Protein AF-B5YLV3-F1 (afdb_monomer_lite)

InterPro domains:
  IPR001279 Metallo-beta-lactamase [PF00753] (29-131)
  IPR011084 DNA repair metallo-beta-lactamase [PF07522] (232-352)
  IPR036866 Ribonuclease Z/Hydroxyacylglutathione hydrolase-like [G3DSA:3.60.15.10] (8-351)
  IPR036866 Ribonuclease Z/Hydroxyacylglutathione hydrolase-like [SSF56281] (29-350)

Structure (mmCIF, N/CA/C/O backbone):
data_AF-B5YLV3-F1
#
_entry.id   AF-B5YLV3-F1
#
loop_
_atom_site.group_PDB
_atom_site.id
_atom_site.type_symbol
_atom_site.label_atom_id
_atom_site.label_alt_id
_atom_site.label_comp_id
_atom_site.label_asym_id
_atom_site.label_entity_id
_atom_site.label_seq_id
_atom_site.pdbx_PDB_ins_code
_atom_site.Cartn_x
_atom_site.Cartn_y
_atom_site.Cartn_z
_atom_site.occupancy
_atom_site.B_iso_or_equiv
_atom_site.auth_seq_id
_atom_site.auth_comp_id
_atom_site.auth_asym_id
_atom_site.auth_atom_id
_atom_site.pdbx_PDB_model_num
ATOM 1 N N . CYS A 1 1 ? -22.175 -7.814 9.312 1.00 92.81 1 CYS A N 1
ATOM 2 C CA . CYS A 1 1 ? -20.763 -7.428 9.502 1.00 92.81 1 CYS A CA 1
ATOM 3 C C . CYS A 1 1 ? -20.096 -8.384 10.494 1.00 92.81 1 CYS A C 1
ATOM 5 O O . CYS A 1 1 ? -20.579 -8.448 11.631 1.00 92.81 1 CYS A O 1
ATOM 7 N N . PRO A 1 2 ? -19.073 -9.148 10.063 1.00 96.06 2 PRO A N 1
ATOM 8 C CA . PRO A 1 2 ? -18.286 -10.050 10.908 1.00 96.06 2 PRO A CA 1
ATOM 9 C C . PRO A 1 2 ? -17.630 -9.344 12.100 1.00 96.06 2 PRO A C 1
ATOM 11 O O . PRO A 1 2 ? -17.391 -8.139 12.055 1.00 96.06 2 PRO A O 1
ATOM 14 N N . SER A 1 3 ? -17.323 -10.090 13.162 1.00 96.06 3 SER A N 1
ATOM 15 C CA . SER A 1 3 ? -16.721 -9.539 14.386 1.00 96.06 3 SER A CA 1
ATOM 16 C C . SER A 1 3 ? -15.335 -8.933 14.153 1.00 96.06 3 SER A C 1
ATOM 18 O O . SER A 1 3 ? -15.047 -7.879 14.703 1.00 96.06 3 SER A O 1
ATOM 20 N N . TYR A 1 4 ? -14.514 -9.530 13.285 1.00 96.62 4 TYR A N 1
ATOM 21 C CA . TYR A 1 4 ? -13.160 -9.050 12.973 1.00 96.62 4 TYR A CA 1
ATOM 22 C C . TYR A 1 4 ? -13.116 -7.740 12.161 1.00 96.62 4 TYR A C 1
ATOM 24 O O . TYR A 1 4 ? -12.035 -7.237 11.890 1.00 96.62 4 TYR A O 1
ATOM 32 N N . LYS A 1 5 ? -14.272 -7.177 11.782 1.00 98.00 5 LYS A N 1
ATOM 33 C CA . LYS A 1 5 ? -14.393 -5.849 11.151 1.00 98.00 5 LYS A CA 1
ATOM 34 C C . LYS A 1 5 ? -15.014 -4.797 12.079 1.00 98.00 5 LYS A C 1
ATOM 36 O O . LYS A 1 5 ? -15.243 -3.666 11.661 1.00 98.00 5 LYS A O 1
ATOM 41 N N . ARG A 1 6 ? -15.341 -5.165 13.322 1.00 98.31 6 ARG A N 1
ATOM 42 C CA . ARG A 1 6 ? -15.963 -4.288 14.324 1.00 98.31 6 ARG A CA 1
ATOM 43 C C . ARG A 1 6 ? -14.949 -3.962 15.406 1.00 98.31 6 ARG A C 1
ATOM 45 O O . ARG A 1 6 ? -14.369 -4.877 15.987 1.00 98.31 6 ARG A O 1
ATOM 52 N N . ILE A 1 7 ? -14.767 -2.682 15.704 1.00 98.56 7 ILE A N 1
ATOM 53 C CA . ILE A 1 7 ? -13.833 -2.263 16.750 1.00 98.56 7 ILE A CA 1
ATOM 54 C C . ILE A 1 7 ? -14.463 -2.524 18.124 1.00 98.56 7 ILE A C 1
ATOM 56 O O . ILE A 1 7 ? -15.604 -2.148 18.395 1.00 98.56 7 ILE A O 1
ATOM 60 N N . THR A 1 8 ? -13.734 -3.223 18.997 1.00 98.00 8 THR A N 1
ATOM 61 C CA . THR A 1 8 ? -14.254 -3.638 20.305 1.00 98.00 8 THR A CA 1
ATOM 62 C C . THR A 1 8 ? -14.633 -2.425 21.158 1.00 98.00 8 THR A C 1
ATOM 64 O O . THR A 1 8 ? -13.803 -1.563 21.430 1.00 98.00 8 THR A O 1
ATOM 67 N N . GLY A 1 9 ? -15.877 -2.398 21.646 1.00 97.25 9 GLY A N 1
ATOM 68 C CA . GLY A 1 9 ? -16.374 -1.340 22.532 1.00 97.25 9 GLY A CA 1
ATOM 69 C C . GLY A 1 9 ? -16.895 -0.090 21.820 1.00 97.25 9 GLY A C 1
ATOM 70 O O . GLY A 1 9 ? -17.244 0.868 22.502 1.00 97.25 9 GLY A O 1
ATOM 71 N N . THR A 1 10 ? -16.984 -0.093 20.487 1.00 98.25 10 THR A N 1
ATOM 72 C CA . THR A 1 10 ? -17.553 1.013 19.704 1.00 98.25 10 THR A CA 1
ATOM 73 C C . THR A 1 10 ? -18.583 0.505 18.690 1.00 98.25 10 THR A C 1
ATOM 75 O O . THR A 1 10 ? -18.808 -0.701 18.549 1.00 98.25 10 THR A O 1
ATOM 78 N N . ASP A 1 11 ? -19.240 1.423 17.983 1.00 97.56 11 ASP A N 1
ATOM 79 C CA . ASP A 1 11 ? -20.024 1.117 16.783 1.00 97.56 11 ASP A CA 1
ATOM 80 C C . ASP A 1 11 ? -19.212 1.233 15.485 1.00 97.56 11 ASP A C 1
ATOM 82 O O . ASP A 1 11 ? -19.774 1.139 14.397 1.00 97.56 11 ASP A O 1
ATOM 86 N N . PHE A 1 12 ? -17.892 1.407 15.569 1.00 98.62 12 PHE A N 1
ATOM 87 C CA . PHE A 1 12 ? -17.036 1.621 14.407 1.00 98.62 12 PHE A CA 1
ATOM 88 C C . PHE A 1 12 ? -16.843 0.341 13.593 1.00 98.62 12 PHE A C 1
ATOM 90 O O . PHE A 1 12 ? -16.640 -0.753 14.135 1.00 98.62 12 PHE A O 1
ATOM 97 N N . ILE A 1 13 ? -16.842 0.498 12.269 1.00 98.62 13 ILE A N 1
ATOM 98 C CA . ILE A 1 13 ? -16.591 -0.585 11.315 1.00 98.62 13 ILE A CA 1
ATOM 99 C C . ILE A 1 13 ? -15.349 -0.262 10.499 1.00 98.62 13 ILE A C 1
ATOM 101 O O . ILE A 1 13 ? -15.297 0.779 9.853 1.00 98.62 13 ILE A O 1
ATOM 105 N N . CYS A 1 14 ? -14.385 -1.178 10.472 1.00 98.62 14 CYS A N 1
ATOM 106 C CA . CYS A 1 14 ? -13.172 -1.060 9.670 1.00 98.62 14 CYS A CA 1
ATOM 107 C C . CYS A 1 14 ? -13.219 -2.029 8.479 1.00 98.62 14 CYS A C 1
ATOM 109 O O . CYS A 1 14 ? -13.493 -3.219 8.651 1.00 98.62 14 CYS A O 1
ATOM 111 N N . ASP A 1 15 ? -13.022 -1.511 7.263 1.00 98.50 15 ASP A N 1
ATOM 112 C CA . ASP A 1 15 ? -13.011 -2.254 5.991 1.00 98.50 15 ASP A CA 1
ATOM 113 C C . ASP A 1 15 ? -14.249 -3.151 5.767 1.00 98.50 15 ASP A C 1
ATOM 115 O O . ASP A 1 15 ? -14.194 -4.192 5.112 1.00 98.50 15 ASP A O 1
ATOM 119 N N . GLY A 1 16 ? -15.392 -2.799 6.365 1.00 97.31 16 GLY A N 1
ATOM 120 C CA . GLY A 1 16 ? -16.625 -3.600 6.377 1.00 97.31 16 GLY A CA 1
ATOM 121 C C . GLY A 1 16 ? -17.746 -3.061 5.504 1.00 97.31 16 GLY A C 1
ATOM 122 O O . GLY A 1 16 ? -18.913 -3.302 5.814 1.00 97.31 16 GLY A O 1
ATOM 123 N N . PHE A 1 17 ? -17.399 -2.351 4.432 1.00 97.94 17 PHE A N 1
ATOM 124 C CA . PHE A 1 17 ? -18.326 -1.591 3.590 1.00 97.94 17 PHE A CA 1
ATOM 125 C C . PHE A 1 17 ? -19.386 -2.454 2.894 1.00 97.94 17 PHE A C 1
ATOM 127 O O . PHE A 1 17 ? -20.528 -2.026 2.768 1.00 97.94 17 PHE A O 1
ATOM 134 N N . PHE A 1 18 ? -19.077 -3.707 2.548 1.00 96.31 18 PHE A N 1
ATOM 135 C CA . PHE A 1 18 ? -20.056 -4.657 1.997 1.00 96.31 18 PHE A CA 1
ATOM 136 C C . PHE A 1 18 ? -21.230 -4.929 2.953 1.00 96.31 18 PHE A C 1
ATOM 138 O O . PHE A 1 18 ? -22.325 -5.295 2.536 1.00 96.31 18 PHE A O 1
ATOM 145 N N . TYR A 1 19 ? -21.005 -4.755 4.256 1.00 96.50 19 TYR A N 1
ATOM 146 C CA . TYR A 1 19 ? -22.005 -4.965 5.297 1.00 96.50 19 TYR A CA 1
ATOM 147 C C . TYR A 1 19 ? -22.594 -3.657 5.833 1.00 96.50 19 TYR A C 1
ATOM 149 O O . TYR A 1 19 ? -23.277 -3.701 6.861 1.00 96.50 19 TYR A O 1
ATOM 157 N N . ALA A 1 20 ? -22.278 -2.524 5.202 1.00 95.88 20 ALA A N 1
ATOM 158 C CA . ALA A 1 20 ? -22.678 -1.208 5.666 1.00 95.88 20 ALA A CA 1
ATOM 159 C C . ALA A 1 20 ? -24.198 -1.073 5.691 1.00 95.88 20 ALA A C 1
ATOM 161 O O . ALA A 1 20 ? -24.890 -1.465 4.752 1.00 95.88 20 ALA A O 1
ATOM 162 N N . LYS A 1 21 ? -24.692 -0.559 6.815 1.00 94.50 21 LYS A N 1
ATOM 163 C CA . LYS A 1 21 ? -26.092 -0.224 7.063 1.00 94.50 21 LYS A CA 1
ATOM 164 C C . LYS A 1 21 ? -26.120 0.869 8.120 1.00 94.50 21 LYS A C 1
ATOM 166 O O . LYS A 1 21 ? -25.465 0.720 9.151 1.00 94.50 21 LYS A O 1
ATOM 171 N N . ARG A 1 22 ? -26.947 1.894 7.947 1.00 89.44 22 ARG A N 1
ATOM 172 C CA . ARG A 1 22 ? -27.096 2.978 8.934 1.00 89.44 22 ARG A CA 1
ATOM 173 C C . ARG A 1 22 ? -27.459 2.506 10.348 1.00 89.44 22 ARG A C 1
ATOM 175 O O . ARG A 1 22 ? -26.988 3.063 11.328 1.00 89.44 22 ARG A O 1
ATOM 182 N N . SER A 1 23 ? -28.247 1.434 10.471 1.00 92.62 23 SER A N 1
ATOM 183 C CA . SER A 1 23 ? -28.589 0.830 11.773 1.00 92.62 23 SER A CA 1
ATOM 184 C C . SER A 1 23 ? -27.414 0.130 12.465 1.00 92.62 23 SER A C 1
ATOM 186 O O . SER A 1 23 ? -27.513 -0.239 13.635 1.00 92.62 23 SER A O 1
ATOM 188 N N . LEU A 1 24 ? -26.317 -0.095 11.741 1.00 94.62 24 LEU A N 1
ATOM 189 C CA . LEU A 1 24 ? -25.131 -0.777 12.230 1.00 94.62 24 LEU A CA 1
ATOM 190 C C . LEU A 1 24 ? -24.058 0.206 12.703 1.00 94.62 24 LEU A C 1
ATOM 192 O O . LEU A 1 24 ? -23.462 -0.022 13.754 1.00 94.62 24 LEU A O 1
ATOM 196 N N . SER A 1 25 ? -23.797 1.242 11.906 1.00 97.25 25 SER A N 1
ATOM 197 C CA . SER A 1 25 ? -22.815 2.286 12.183 1.00 97.25 25 SER A CA 1
ATOM 198 C C . SER A 1 25 ? -23.058 3.497 11.292 1.00 97.25 25 SER A C 1
ATOM 200 O O . SER A 1 25 ? -23.482 3.340 10.145 1.00 97.25 25 SER A O 1
ATOM 202 N N . GLU A 1 26 ? -22.703 4.675 11.798 1.00 96.56 26 GLU A N 1
ATOM 203 C CA . GLU A 1 26 ? -22.550 5.905 11.012 1.00 96.56 26 GLU A CA 1
ATOM 204 C C . GLU A 1 26 ? -21.067 6.256 10.772 1.00 96.56 26 GLU A C 1
ATOM 206 O O . GLU A 1 26 ? -20.768 7.192 10.033 1.00 96.56 26 GLU A O 1
ATOM 211 N N . ASN A 1 27 ? -20.136 5.489 11.357 1.00 98.31 27 ASN A N 1
ATOM 212 C CA . ASN A 1 27 ? -18.694 5.735 11.344 1.00 98.31 27 ASN A CA 1
ATOM 213 C C . ASN A 1 27 ? -17.943 4.536 10.745 1.00 98.31 27 ASN A C 1
ATOM 215 O O . ASN A 1 27 ? -17.749 3.496 11.386 1.00 98.31 27 ASN A O 1
ATOM 219 N N . TYR A 1 28 ? -17.479 4.701 9.511 1.00 98.75 28 TYR A N 1
ATOM 220 C CA . TYR A 1 28 ? -16.755 3.686 8.758 1.00 98.75 28 TYR A CA 1
ATOM 221 C C . TYR A 1 28 ? -15.297 4.094 8.581 1.00 98.75 28 TYR A C 1
ATOM 223 O O . TYR A 1 28 ? -14.992 5.259 8.363 1.00 98.75 28 TYR A O 1
ATOM 231 N N . PHE A 1 29 ? -14.389 3.129 8.650 1.00 98.88 29 PHE A N 1
ATOM 232 C CA . PHE A 1 29 ? -12.949 3.344 8.579 1.00 98.88 29 PHE A CA 1
ATOM 233 C C . PHE A 1 29 ? -12.390 2.537 7.409 1.00 98.88 29 PHE A C 1
ATOM 235 O O . PHE A 1 29 ? -12.607 1.327 7.354 1.00 98.88 29 PHE A O 1
ATOM 242 N N . LEU A 1 30 ? -11.699 3.196 6.476 1.00 98.88 30 LEU A N 1
ATOM 243 C CA . LEU A 1 30 ? -11.038 2.550 5.338 1.00 98.88 30 LEU A CA 1
ATOM 244 C C . LEU A 1 30 ? -9.523 2.631 5.519 1.00 98.88 30 LEU A C 1
ATOM 246 O O . LEU A 1 30 ? -8.965 3.729 5.569 1.00 98.88 30 LEU A O 1
ATOM 250 N N . THR A 1 31 ? -8.865 1.477 5.615 1.00 98.81 31 THR A N 1
ATOM 251 C CA . THR A 1 31 ? -7.414 1.409 5.855 1.00 98.81 31 THR A CA 1
ATOM 252 C C . THR A 1 31 ? -6.604 1.792 4.620 1.00 98.81 31 THR A C 1
ATOM 254 O O . THR A 1 31 ? -5.572 2.451 4.743 1.00 98.81 31 THR A O 1
ATOM 257 N N . HIS A 1 32 ? -7.058 1.401 3.427 1.00 98.38 32 HIS A N 1
ATOM 258 C CA . HIS A 1 32 ? -6.386 1.686 2.160 1.00 98.38 32 HIS A CA 1
ATOM 259 C C . HIS A 1 32 ? -7.296 1.417 0.947 1.00 98.38 32 HIS A C 1
ATOM 261 O O . HIS A 1 32 ? -8.395 0.882 1.071 1.00 98.38 32 HIS A O 1
ATOM 267 N N . PHE A 1 33 ? -6.837 1.785 -0.254 1.00 97.62 33 PHE A N 1
ATOM 268 C CA . PHE A 1 33 ? -7.621 1.703 -1.491 1.00 97.62 33 PHE A CA 1
ATOM 269 C C . PHE A 1 33 ? -7.381 0.407 -2.302 1.00 97.62 33 PHE A C 1
ATOM 271 O O . PHE A 1 33 ? -7.033 0.461 -3.485 1.00 97.62 33 PHE A O 1
ATOM 278 N N . HIS A 1 34 ? -7.600 -0.770 -1.703 1.00 95.62 34 HIS A N 1
ATOM 279 C CA . HIS A 1 34 ? -7.736 -2.047 -2.436 1.00 95.62 34 HIS A CA 1
ATOM 280 C C . HIS A 1 34 ? -9.169 -2.587 -2.384 1.00 95.62 34 HIS A C 1
ATOM 282 O O . HIS A 1 34 ? -9.931 -2.323 -1.454 1.00 95.62 34 HIS A O 1
ATOM 288 N N . SER A 1 35 ? -9.572 -3.289 -3.447 1.00 93.88 35 SER A N 1
ATOM 289 C CA . SER A 1 35 ? -10.983 -3.583 -3.752 1.00 93.88 35 SER A CA 1
ATOM 290 C C . SER A 1 35 ? -11.681 -4.516 -2.777 1.00 93.88 35 SER A C 1
ATOM 292 O O . SER A 1 35 ? -12.890 -4.430 -2.595 1.00 93.88 35 SER A O 1
ATOM 294 N N . ASP A 1 36 ? -10.930 -5.408 -2.159 1.00 93.50 36 ASP A N 1
ATOM 295 C CA . ASP A 1 36 ? -11.369 -6.292 -1.088 1.00 93.50 36 ASP A CA 1
ATOM 296 C C . ASP A 1 36 ? -11.588 -5.560 0.247 1.00 93.50 36 ASP A C 1
ATOM 298 O O . ASP A 1 36 ? -12.370 -6.034 1.074 1.00 93.50 36 ASP A O 1
ATOM 302 N N . HIS A 1 37 ? -11.007 -4.366 0.421 1.00 97.12 37 HIS A N 1
ATOM 303 C CA . HIS A 1 37 ? -11.208 -3.510 1.596 1.00 97.12 37 HIS A CA 1
ATOM 304 C C . HIS A 1 37 ? -12.292 -2.456 1.375 1.00 97.12 37 HIS A C 1
ATOM 306 O O . HIS A 1 37 ? -13.153 -2.285 2.235 1.00 97.12 37 HIS A O 1
ATOM 312 N N . TYR A 1 38 ? -12.313 -1.789 0.215 1.00 97.12 38 TYR A N 1
ATOM 313 C CA . TYR A 1 38 ? -13.364 -0.817 -0.118 1.00 97.12 38 TYR A CA 1
ATOM 314 C C . TYR A 1 38 ? -14.640 -1.454 -0.691 1.00 97.12 38 TYR A C 1
ATOM 316 O O . TYR A 1 38 ? -15.604 -0.745 -0.989 1.00 97.12 38 TYR A O 1
ATOM 324 N N . GLY A 1 39 ? -14.664 -2.775 -0.890 1.00 96.06 39 GLY A N 1
ATOM 325 C CA . GLY A 1 39 ? -15.784 -3.491 -1.499 1.00 96.06 39 GLY A CA 1
ATOM 326 C C . GLY A 1 39 ? -17.114 -3.171 -0.813 1.00 96.06 39 GLY A C 1
ATOM 327 O O . GLY A 1 39 ? -17.267 -3.389 0.385 1.00 96.06 39 GLY A O 1
ATOM 328 N N . GLY A 1 40 ? -18.076 -2.648 -1.579 1.00 96.06 40 GLY A N 1
ATOM 329 C CA . GLY A 1 40 ? -19.365 -2.143 -1.084 1.00 96.06 40 GLY A CA 1
ATOM 330 C C . GLY A 1 40 ? -19.499 -0.617 -1.125 1.00 96.06 40 GLY A C 1
ATOM 331 O O . GLY A 1 40 ? -20.618 -0.112 -1.174 1.00 96.06 40 GLY A O 1
ATOM 332 N N . ILE A 1 41 ? -18.390 0.128 -1.192 1.00 97.75 41 ILE A N 1
ATOM 333 C CA . ILE A 1 41 ? -18.425 1.568 -1.473 1.00 97.75 41 ILE A CA 1
ATOM 334 C C . ILE A 1 41 ? -18.832 1.783 -2.936 1.00 97.75 41 ILE A C 1
ATOM 336 O O . ILE A 1 41 ? -18.252 1.199 -3.852 1.00 97.75 41 ILE A O 1
ATOM 340 N N . THR A 1 42 ? -19.820 2.647 -3.167 1.00 96.88 42 THR A N 1
ATOM 341 C CA . THR A 1 42 ? -20.277 3.037 -4.509 1.00 96.88 42 THR A CA 1
ATOM 342 C C . THR A 1 42 ? -20.455 4.549 -4.587 1.00 96.88 42 THR A C 1
ATOM 344 O O . THR A 1 42 ? -20.549 5.211 -3.556 1.00 96.88 42 THR A O 1
ATOM 347 N N . LYS A 1 43 ? -20.595 5.103 -5.797 1.00 97.81 43 LYS A N 1
ATOM 348 C CA . LYS A 1 43 ? -20.890 6.534 -6.003 1.00 97.81 43 LYS A CA 1
ATOM 349 C C . LYS A 1 43 ? -22.125 7.048 -5.242 1.00 97.81 43 LYS A C 1
ATOM 351 O O . LYS A 1 43 ? -22.216 8.232 -4.956 1.00 97.81 43 LYS A O 1
ATOM 356 N N . ASN A 1 44 ? -23.065 6.159 -4.910 1.00 97.12 44 ASN A N 1
ATOM 357 C CA . ASN A 1 44 ? -24.301 6.486 -4.195 1.00 97.12 44 ASN A CA 1
ATOM 358 C C . ASN A 1 44 ? -24.174 6.270 -2.676 1.00 97.12 44 ASN A C 1
ATOM 360 O O . ASN A 1 44 ? -25.188 6.137 -1.998 1.00 97.12 44 ASN A O 1
ATOM 364 N N . TRP A 1 45 ? -22.952 6.154 -2.147 1.00 97.88 45 TRP A N 1
ATOM 365 C CA . TRP A 1 45 ? -22.715 5.921 -0.726 1.00 97.88 45 TRP A CA 1
ATOM 366 C C . TRP A 1 45 ? -23.461 6.938 0.145 1.00 97.88 45 TRP A C 1
ATOM 368 O O . TRP A 1 45 ? -23.320 8.145 -0.041 1.00 97.88 45 TRP A O 1
ATOM 378 N N . SER A 1 46 ? -24.236 6.438 1.108 1.00 96.88 46 SER A N 1
ATOM 379 C CA . SER A 1 46 ? -25.012 7.265 2.037 1.00 96.88 46 SER A CA 1
ATOM 380 C C . SER A 1 46 ? -25.120 6.684 3.449 1.00 96.88 46 SER A C 1
ATOM 382 O O . SER A 1 46 ? -25.924 7.165 4.244 1.00 96.88 46 SER A O 1
ATOM 384 N N . GLU A 1 47 ? -24.339 5.648 3.763 1.00 96.94 47 GLU A N 1
ATOM 385 C CA . GLU A 1 47 ? -24.475 4.889 5.016 1.00 96.94 47 GLU A CA 1
ATOM 386 C C . GLU A 1 47 ? -23.808 5.566 6.221 1.00 96.94 47 GLU A C 1
ATOM 388 O O . GLU A 1 47 ? -24.144 5.250 7.358 1.00 96.94 47 GLU A O 1
ATOM 393 N N . GLY A 1 48 ? -22.880 6.499 5.996 1.00 96.81 48 GLY A N 1
ATOM 394 C CA . GLY A 1 48 ? -22.172 7.197 7.068 1.00 96.81 48 GLY A CA 1
ATOM 395 C C . GLY A 1 48 ? -20.895 7.887 6.599 1.00 96.81 48 GLY A C 1
ATOM 396 O O . GLY A 1 48 ? -20.602 7.935 5.402 1.00 96.81 48 GLY A O 1
ATOM 397 N N . THR A 1 49 ? -20.128 8.410 7.547 1.00 98.50 49 THR A N 1
ATOM 398 C CA . THR A 1 49 ? -18.824 9.034 7.297 1.00 98.50 49 THR A CA 1
ATOM 399 C C . THR A 1 49 ? -17.751 7.966 7.107 1.00 98.50 49 THR A C 1
ATOM 401 O O . THR A 1 49 ? -17.723 6.971 7.829 1.00 98.50 49 THR A O 1
ATOM 404 N N . ILE A 1 50 ? -16.854 8.181 6.147 1.00 98.81 50 ILE A N 1
ATOM 405 C CA . ILE A 1 50 ? -15.689 7.345 5.865 1.00 98.81 50 ILE A CA 1
ATOM 406 C C . ILE A 1 50 ? -14.431 8.080 6.331 1.00 98.81 50 ILE A C 1
ATOM 408 O O . ILE A 1 50 ? -14.001 9.062 5.721 1.00 98.81 50 ILE A O 1
ATOM 412 N N . TYR A 1 51 ? -13.822 7.570 7.393 1.00 98.94 51 TYR A N 1
ATOM 413 C CA . TYR A 1 51 ? -12.548 8.018 7.937 1.00 98.94 51 TYR A CA 1
ATOM 414 C C . TYR A 1 51 ? -11.399 7.226 7.316 1.00 98.94 51 TYR A C 1
ATOM 416 O O . TYR A 1 51 ? -11.413 5.994 7.292 1.00 98.94 51 TYR A O 1
ATOM 424 N N . CYS A 1 52 ? -10.397 7.925 6.793 1.00 98.88 52 CYS A N 1
ATOM 425 C CA . CYS A 1 52 ? -9.236 7.317 6.139 1.00 98.88 52 CYS A CA 1
ATOM 426 C C . CYS A 1 52 ? -8.074 8.316 6.053 1.00 98.88 52 CYS A C 1
ATOM 428 O O . CYS A 1 52 ? -8.139 9.402 6.625 1.00 98.88 52 CYS A O 1
ATOM 430 N N . SER A 1 53 ? -6.996 7.964 5.356 1.00 98.75 53 SER A N 1
ATOM 431 C CA . SER A 1 53 ? -5.943 8.918 4.996 1.00 98.75 53 SER A CA 1
ATOM 432 C C . SER A 1 53 ? -6.378 9.826 3.836 1.00 98.75 53 SER A C 1
ATOM 434 O O . SER A 1 53 ? -7.233 9.453 3.032 1.00 98.75 53 SER A O 1
ATOM 436 N N . LEU A 1 54 ? -5.758 11.005 3.701 1.00 98.50 54 LEU A N 1
ATOM 437 C CA . LEU A 1 54 ? -6.034 11.928 2.589 1.00 98.50 54 LEU A CA 1
ATOM 438 C C . LEU A 1 54 ? -5.842 11.289 1.195 1.00 98.50 54 LEU A C 1
ATOM 440 O O . LEU A 1 54 ? -6.770 11.388 0.390 1.00 98.50 54 LEU A O 1
ATOM 444 N N . PRO A 1 55 ? -4.743 10.554 0.914 1.00 98.19 55 PRO A N 1
ATOM 445 C CA . PRO A 1 55 ? -4.604 9.818 -0.344 1.00 98.19 55 PRO A CA 1
ATOM 446 C C . PRO A 1 55 ? -5.761 8.851 -0.611 1.00 98.19 55 PRO A C 1
ATOM 448 O O . PRO A 1 55 ? -6.278 8.778 -1.723 1.00 98.19 55 PRO A O 1
ATOM 451 N N . THR A 1 56 ? -6.207 8.127 0.419 1.00 98.50 56 THR A N 1
ATOM 452 C CA . THR A 1 56 ? -7.316 7.175 0.291 1.00 98.50 56 THR A CA 1
ATOM 453 C C . THR A 1 56 ? -8.631 7.897 0.002 1.00 98.50 56 THR A C 1
ATOM 455 O O . THR A 1 56 ? -9.359 7.479 -0.895 1.00 98.50 56 THR A O 1
ATOM 458 N N . ALA A 1 57 ? -8.918 9.010 0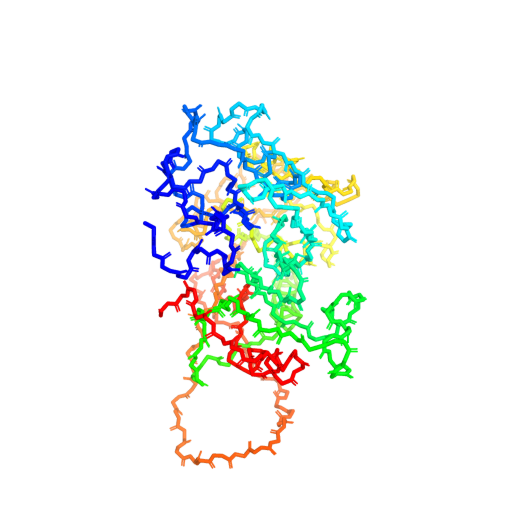.685 1.00 98.69 57 ALA A N 1
ATOM 459 C CA . ALA A 1 57 ? -10.106 9.824 0.424 1.00 98.69 57 ALA A CA 1
ATOM 460 C C . ALA A 1 57 ? -10.131 10.351 -1.020 1.00 98.69 57 ALA A C 1
ATOM 462 O O . ALA A 1 57 ? -11.154 10.238 -1.697 1.00 98.69 57 ALA A O 1
ATOM 463 N N . ASN A 1 58 ? -9.002 10.867 -1.516 1.00 98.44 58 ASN A N 1
ATOM 464 C CA . ASN A 1 58 ? -8.889 11.329 -2.899 1.00 98.44 58 ASN A CA 1
ATOM 465 C C . ASN A 1 58 ? -9.172 10.195 -3.892 1.00 98.44 58 ASN A C 1
ATOM 467 O O . ASN A 1 58 ? -9.989 10.358 -4.793 1.00 98.44 58 ASN A O 1
ATOM 471 N N . LEU A 1 59 ? -8.571 9.017 -3.692 1.00 98.00 59 LEU A N 1
ATOM 472 C CA . LEU A 1 59 ? -8.807 7.859 -4.557 1.00 98.00 59 LEU A CA 1
ATOM 473 C C . LEU A 1 59 ? -10.266 7.389 -4.527 1.00 98.00 59 LEU A C 1
ATOM 475 O O . LEU A 1 59 ? -10.825 7.077 -5.577 1.00 98.00 59 LEU A O 1
ATOM 479 N N . VAL A 1 60 ? -10.907 7.368 -3.356 1.00 98.25 60 VAL A N 1
ATOM 480 C CA . VAL A 1 60 ? -12.328 7.009 -3.228 1.00 98.25 60 VAL A CA 1
ATOM 481 C C . VAL A 1 60 ? -13.219 8.007 -3.978 1.00 98.25 60 VAL A C 1
ATOM 483 O O . VAL A 1 60 ? -14.123 7.588 -4.703 1.00 98.25 60 VAL A O 1
ATOM 486 N N . ASN A 1 61 ? -12.950 9.310 -3.872 1.00 98.38 61 ASN A N 1
ATOM 487 C CA . ASN A 1 61 ? -13.678 10.330 -4.629 1.00 98.38 61 ASN A CA 1
ATOM 488 C C . ASN A 1 61 ? -13.453 10.173 -6.142 1.00 98.38 61 ASN A C 1
ATOM 490 O O . ASN A 1 61 ? -14.412 10.016 -6.895 1.00 98.38 61 ASN A O 1
ATOM 494 N N . ASP A 1 62 ? -12.194 10.142 -6.575 1.00 96.81 62 ASP A N 1
ATOM 495 C CA . ASP A 1 62 ? -11.819 10.201 -7.989 1.00 96.81 62 ASP A CA 1
ATOM 496 C C . ASP A 1 62 ? -12.136 8.909 -8.751 1.00 96.81 62 ASP A C 1
ATOM 498 O O . ASP A 1 62 ? -12.465 8.950 -9.937 1.00 96.81 62 ASP A O 1
ATOM 502 N N . GLN A 1 63 ? -11.995 7.746 -8.103 1.00 96.12 63 GLN A N 1
ATOM 503 C CA . GLN A 1 63 ? -12.149 6.442 -8.758 1.00 96.12 63 GLN A CA 1
ATOM 504 C C . GLN A 1 63 ? -13.519 5.802 -8.519 1.00 96.12 63 GLN A C 1
ATOM 506 O O . GLN A 1 63 ? -13.983 5.065 -9.390 1.00 96.12 63 GLN A O 1
ATOM 511 N N . LEU A 1 64 ? -14.161 6.046 -7.368 1.00 97.19 64 LEU A N 1
ATOM 512 C CA . LEU A 1 64 ? -15.471 5.461 -7.038 1.00 97.19 64 LEU A CA 1
ATOM 513 C C . LEU A 1 64 ? -16.620 6.474 -7.109 1.00 97.19 64 LEU A C 1
ATOM 515 O O . LEU A 1 64 ? -17.780 6.063 -7.095 1.00 97.19 64 LEU A O 1
ATOM 519 N N . GLY A 1 65 ? -16.325 7.773 -7.215 1.00 97.94 65 GLY A N 1
ATOM 520 C CA . GLY A 1 65 ? -17.328 8.828 -7.367 1.00 97.94 65 GLY A CA 1
ATOM 521 C C . GLY A 1 65 ? -18.104 9.148 -6.090 1.00 97.94 65 GLY A C 1
ATOM 522 O O . GLY A 1 65 ? -19.206 9.681 -6.181 1.00 97.94 65 GLY A O 1
ATOM 523 N N . VAL A 1 66 ? -17.579 8.790 -4.914 1.00 98.44 66 VAL A N 1
ATOM 524 C CA . VAL A 1 66 ? -18.223 9.099 -3.626 1.00 98.44 66 VAL A CA 1
ATOM 525 C C . VAL A 1 66 ? -18.175 10.600 -3.373 1.00 98.44 66 VAL A C 1
ATOM 527 O O . VAL A 1 66 ? -17.113 11.209 -3.494 1.00 98.44 66 VAL A O 1
ATOM 530 N N . ASP A 1 67 ? -19.300 11.189 -2.978 1.00 98.38 67 ASP A N 1
ATOM 531 C CA . ASP A 1 67 ? -19.378 12.603 -2.605 1.00 98.38 67 ASP A CA 1
ATOM 532 C C . ASP A 1 67 ? -18.439 12.926 -1.423 1.00 98.38 67 ASP A C 1
ATOM 534 O O . ASP A 1 67 ? -18.427 12.226 -0.405 1.00 98.38 67 ASP A O 1
ATOM 538 N N . ARG A 1 68 ? -17.668 14.017 -1.546 1.00 98.12 68 ARG A N 1
ATOM 539 C CA . ARG A 1 68 ? -16.688 14.466 -0.543 1.00 98.12 68 ARG A CA 1
ATOM 540 C C . ARG A 1 68 ? -17.299 14.708 0.832 1.00 98.12 68 ARG A C 1
ATOM 542 O O . ARG A 1 68 ? -16.586 14.569 1.818 1.00 98.12 68 ARG A O 1
ATOM 549 N N . ARG A 1 69 ? -18.599 14.997 0.929 1.00 98.12 69 ARG A N 1
ATOM 550 C CA . ARG A 1 69 ? -19.286 15.166 2.221 1.00 98.12 69 ARG A CA 1
ATOM 551 C C . ARG A 1 69 ? -19.242 13.917 3.109 1.00 98.12 69 ARG A C 1
ATOM 553 O O . ARG A 1 69 ? -19.395 14.036 4.318 1.00 98.12 69 ARG A O 1
ATOM 560 N N . TYR A 1 70 ? -19.055 12.734 2.518 1.00 98.56 70 TYR A N 1
ATOM 561 C CA . TYR A 1 70 ? -18.914 11.474 3.250 1.00 98.56 70 TYR A CA 1
ATOM 562 C C . TYR A 1 70 ? -17.459 11.105 3.536 1.00 98.56 70 TYR A C 1
ATOM 564 O O . TYR A 1 70 ? -17.216 10.124 4.229 1.00 98.56 70 TYR A O 1
ATOM 572 N N . LEU A 1 71 ? -16.488 11.843 2.999 1.00 98.75 71 LEU A N 1
ATOM 573 C CA . LEU A 1 71 ? -15.071 11.520 3.098 1.00 98.75 71 LEU A CA 1
ATOM 574 C C . LEU A 1 71 ? -14.412 12.459 4.102 1.00 98.75 71 LEU A C 1
ATOM 576 O O . LEU A 1 71 ? -14.311 13.661 3.868 1.00 98.75 71 LEU A O 1
ATOM 580 N N . HIS A 1 72 ? -13.945 11.900 5.213 1.00 98.69 72 HIS A N 1
ATOM 581 C CA . HIS A 1 72 ? -13.325 12.660 6.289 1.00 98.69 72 HIS A CA 1
ATOM 582 C C . HIS A 1 72 ? -11.891 12.167 6.525 1.00 98.69 72 HIS A C 1
ATOM 584 O O . HIS A 1 72 ? -11.659 11.315 7.390 1.00 98.69 72 HIS A O 1
ATOM 590 N N . PRO A 1 73 ? -10.915 12.640 5.729 1.00 98.62 73 PRO A N 1
ATOM 591 C CA . PRO A 1 73 ? -9.530 12.246 5.917 1.00 98.62 73 PRO A CA 1
ATOM 592 C C . PRO A 1 73 ? -8.999 12.758 7.260 1.00 98.62 73 PRO A C 1
ATOM 594 O O . PRO A 1 73 ? -9.224 13.911 7.623 1.00 98.62 73 PRO A O 1
ATOM 597 N N . LEU A 1 74 ? -8.274 11.907 7.984 1.00 98.75 74 LEU A N 1
ATOM 598 C CA . LEU A 1 74 ? -7.646 12.257 9.256 1.00 98.75 74 LEU A CA 1
ATOM 599 C C . LEU A 1 74 ? -6.158 12.600 9.054 1.00 98.75 74 LEU A C 1
ATOM 601 O O . LEU A 1 74 ? -5.502 12.021 8.181 1.00 98.75 74 LEU A O 1
ATOM 605 N N . PRO A 1 75 ? -5.595 13.522 9.854 1.00 98.25 75 PRO A N 1
ATOM 606 C CA . PRO A 1 75 ? -4.164 13.806 9.840 1.00 98.25 75 PRO A CA 1
ATOM 607 C C . PRO A 1 75 ? -3.328 12.617 10.345 1.00 98.25 75 PRO A C 1
ATOM 609 O O . PRO A 1 75 ? -3.678 11.934 11.310 1.00 98.25 75 PRO A O 1
ATOM 612 N N . MET A 1 76 ? -2.183 12.381 9.698 1.00 98.00 76 MET A N 1
ATOM 613 C CA . MET A 1 76 ? -1.233 11.340 10.103 1.00 98.00 76 MET A CA 1
ATOM 614 C C . MET A 1 76 ? -0.600 11.660 11.457 1.00 98.00 76 MET A C 1
ATOM 616 O O . MET A 1 76 ? -0.176 12.788 11.692 1.00 98.00 76 MET A O 1
ATOM 620 N N . ASN A 1 77 ? -0.457 10.650 12.319 1.00 97.44 77 ASN A N 1
ATOM 621 C CA . ASN A 1 77 ? 0.184 10.744 13.637 1.00 97.44 77 ASN A CA 1
ATOM 622 C C . ASN A 1 77 ? -0.459 11.754 14.608 1.00 97.44 77 ASN A C 1
ATOM 624 O O . ASN A 1 77 ? 0.152 12.098 15.620 1.00 97.44 77 ASN A O 1
ATOM 628 N N . THR A 1 78 ? -1.681 12.213 14.333 1.00 98.12 78 THR A N 1
ATOM 629 C CA . THR A 1 78 ? -2.388 13.202 15.153 1.00 98.12 78 THR A CA 1
ATOM 630 C C . THR A 1 78 ? -3.634 12.577 15.790 1.00 98.12 78 THR A C 1
ATOM 632 O O . THR A 1 78 ? -4.510 12.100 15.062 1.00 98.12 78 THR A O 1
ATOM 635 N N . PRO A 1 79 ? -3.748 12.588 17.132 1.00 98.25 79 PRO A N 1
ATOM 636 C CA . PRO A 1 79 ? -4.952 12.142 17.824 1.00 98.25 79 PRO A CA 1
ATOM 637 C C . PRO A 1 79 ? -6.177 12.967 17.415 1.00 98.25 79 PRO A C 1
ATOM 639 O O . PRO A 1 79 ? -6.173 14.190 17.537 1.00 98.25 79 PRO A O 1
ATOM 642 N N . THR A 1 80 ? -7.229 12.298 16.945 1.00 98.62 80 THR A N 1
ATOM 643 C CA . THR A 1 80 ? -8.499 12.923 16.549 1.00 98.62 80 THR A CA 1
ATOM 644 C C . THR A 1 80 ? -9.660 12.270 17.289 1.00 98.62 80 THR A C 1
ATOM 646 O O . THR A 1 80 ? -9.716 11.048 17.390 1.00 98.62 80 THR A O 1
ATOM 649 N N . ILE A 1 81 ? -10.595 13.063 17.812 1.00 98.56 81 ILE A N 1
ATOM 650 C CA . ILE A 1 81 ? -11.751 12.551 18.560 1.00 98.56 81 ILE A CA 1
ATOM 651 C C . ILE A 1 81 ? -12.911 12.279 17.600 1.00 98.56 81 ILE A C 1
ATOM 653 O O . ILE A 1 81 ? -13.332 13.167 16.863 1.00 98.56 81 ILE A O 1
ATOM 657 N N . ILE A 1 82 ? -13.457 11.064 17.651 1.00 98.44 82 ILE A N 1
ATOM 658 C CA . ILE A 1 82 ? -14.652 10.640 16.913 1.00 98.44 82 ILE A CA 1
ATOM 659 C C . ILE A 1 82 ? -15.643 10.041 17.912 1.00 98.44 82 ILE A C 1
ATOM 661 O O . ILE A 1 82 ? -15.275 9.213 18.744 1.00 98.44 82 ILE A O 1
ATOM 665 N N . ALA A 1 83 ? -16.907 10.456 17.850 1.00 97.62 83 ALA A N 1
ATOM 666 C CA . ALA A 1 83 ? -17.934 9.948 18.752 1.00 97.62 83 ALA A CA 1
ATOM 667 C C . ALA A 1 83 ? -18.487 8.594 18.271 1.00 97.62 83 ALA A C 1
ATOM 669 O O . ALA A 1 83 ? -18.981 8.478 17.154 1.00 97.62 83 ALA A O 1
ATOM 670 N N . SER A 1 84 ? -18.469 7.591 19.147 1.00 97.06 84 SER A N 1
ATOM 671 C CA . SER A 1 84 ? -19.179 6.315 19.000 1.00 97.06 84 SER A CA 1
ATOM 672 C C . SER A 1 84 ? -20.394 6.332 19.921 1.00 97.06 84 SER A C 1
ATOM 674 O O . SER A 1 84 ? -20.230 6.252 21.140 1.00 97.06 84 SER A O 1
ATOM 676 N N . LYS A 1 85 ? -21.613 6.435 19.376 1.00 93.56 85 LYS A N 1
ATOM 677 C CA . LYS A 1 85 ? -22.863 6.524 20.167 1.00 93.56 85 LYS A CA 1
ATOM 678 C C . LYS A 1 85 ? -22.788 7.546 21.316 1.00 93.56 85 LYS A C 1
ATOM 680 O O . LYS A 1 85 ? -23.134 7.246 22.456 1.00 93.56 85 LYS A O 1
ATOM 685 N N . GLY A 1 86 ? -22.259 8.735 21.028 1.00 93.31 86 GLY A N 1
ATOM 686 C CA . GLY A 1 86 ? -22.070 9.812 22.010 1.00 93.31 86 GLY A CA 1
ATOM 687 C C . GLY A 1 86 ? -20.847 9.668 22.927 1.00 93.31 86 GLY A C 1
ATOM 688 O O . GLY A 1 86 ? -20.534 10.604 23.655 1.00 93.31 86 GLY A O 1
ATOM 689 N N . THR A 1 87 ? -20.114 8.551 22.878 1.00 96.50 87 THR A N 1
ATOM 690 C CA . THR A 1 87 ? -18.868 8.364 23.641 1.00 96.50 87 THR A CA 1
ATOM 691 C C . THR A 1 87 ? -17.662 8.813 22.810 1.00 96.50 87 THR A C 1
ATOM 693 O O . THR A 1 87 ? -17.504 8.319 21.692 1.00 96.50 87 THR A O 1
ATOM 696 N N . PRO A 1 88 ? -16.792 9.712 23.306 1.00 97.50 88 PRO A N 1
ATOM 697 C CA . PRO A 1 88 ? -15.613 10.151 22.565 1.00 97.50 88 PRO A CA 1
ATOM 698 C C . PRO A 1 88 ? -14.556 9.042 22.498 1.00 97.50 88 PRO A C 1
ATOM 700 O O . PRO A 1 88 ? -14.161 8.490 23.523 1.00 97.50 88 PRO A O 1
ATOM 703 N N . ILE A 1 89 ? -14.081 8.745 21.289 1.00 98.50 89 ILE A N 1
ATOM 704 C CA . ILE A 1 89 ? -13.009 7.785 21.011 1.00 98.50 89 ILE A CA 1
ATOM 705 C C . ILE A 1 89 ? -11.864 8.530 20.336 1.00 98.50 89 ILE A C 1
ATOM 707 O O . ILE A 1 89 ? -12.082 9.211 19.333 1.00 98.50 89 ILE A O 1
ATOM 711 N N . THR A 1 90 ? -10.644 8.387 20.846 1.00 98.69 90 THR A N 1
ATOM 712 C CA . THR A 1 90 ? -9.469 8.944 20.165 1.00 98.69 90 THR A CA 1
ATOM 713 C C . THR A 1 90 ? -8.992 7.976 19.090 1.00 98.69 90 THR A C 1
ATOM 715 O O . THR A 1 90 ? -8.840 6.780 19.343 1.00 98.69 90 THR A O 1
ATOM 718 N N . VAL A 1 91 ? -8.750 8.490 17.888 1.00 98.81 91 VAL A N 1
ATOM 719 C CA . VAL A 1 91 ? -8.267 7.744 16.727 1.00 98.81 91 VAL A CA 1
ATOM 720 C C . VAL A 1 91 ? -7.007 8.411 16.191 1.00 98.81 91 VAL A C 1
ATOM 722 O O . VAL A 1 91 ? -6.987 9.619 15.968 1.00 98.81 91 VAL A O 1
ATOM 725 N N . THR A 1 92 ? -5.955 7.626 15.974 1.00 98.81 92 THR A N 1
ATOM 726 C CA . THR A 1 92 ? -4.692 8.093 15.381 1.00 98.81 92 THR A CA 1
ATOM 727 C C . THR A 1 92 ? -4.329 7.231 14.177 1.00 98.81 92 THR A C 1
ATOM 729 O O . THR A 1 92 ? -4.351 6.002 14.274 1.00 98.81 92 THR A O 1
ATOM 732 N N . LEU A 1 93 ? -3.964 7.864 13.057 1.00 98.81 93 LEU A N 1
ATOM 733 C CA . LEU A 1 93 ? -3.448 7.165 11.878 1.00 98.81 93 LEU A CA 1
ATOM 734 C C . LEU A 1 93 ? -1.940 6.944 11.979 1.00 98.81 93 LEU A C 1
ATOM 736 O O . LEU A 1 93 ? -1.204 7.874 12.312 1.00 98.81 93 LEU A O 1
ATOM 740 N N . LEU A 1 94 ? -1.483 5.749 11.618 1.00 98.62 94 LEU A N 1
ATOM 741 C CA . LEU A 1 94 ? -0.071 5.358 11.580 1.00 98.62 94 LEU A CA 1
ATOM 742 C C . LEU A 1 94 ? 0.246 4.724 10.219 1.00 98.62 94 LEU A C 1
ATOM 744 O O . LEU A 1 94 ? -0.629 4.113 9.617 1.00 98.62 94 LEU A O 1
ATOM 748 N N . ASP A 1 95 ? 1.470 4.861 9.713 1.00 98.00 95 ASP A N 1
ATOM 749 C CA . ASP A 1 95 ? 1.846 4.317 8.397 1.00 98.00 95 ASP A CA 1
ATOM 750 C C . ASP A 1 95 ? 1.898 2.777 8.422 1.00 98.00 95 ASP A C 1
ATOM 752 O O . ASP A 1 95 ? 2.557 2.192 9.284 1.00 98.00 95 ASP A O 1
ATOM 756 N N . ALA A 1 96 ? 1.204 2.115 7.489 1.00 98.38 96 ALA A N 1
ATOM 757 C CA . ALA A 1 96 ? 1.129 0.649 7.435 1.00 98.38 96 ALA A CA 1
ATOM 758 C C . ALA A 1 96 ? 2.270 -0.013 6.638 1.00 98.38 96 ALA A C 1
ATOM 760 O O . ALA A 1 96 ? 2.386 -1.239 6.609 1.00 98.38 96 ALA A O 1
ATOM 761 N N . ASN A 1 97 ? 3.116 0.763 5.958 1.00 97.50 97 ASN A N 1
ATOM 762 C CA . ASN A 1 97 ? 4.168 0.261 5.072 1.00 97.50 97 ASN A CA 1
ATOM 763 C C . ASN A 1 97 ? 3.671 -0.747 4.002 1.00 97.50 97 ASN A C 1
ATOM 765 O O . ASN A 1 97 ? 4.419 -1.619 3.559 1.00 97.50 97 ASN A O 1
ATOM 769 N N . HIS A 1 98 ? 2.409 -0.629 3.582 1.00 96.25 98 HIS A N 1
ATOM 770 C CA . HIS A 1 98 ? 1.780 -1.492 2.580 1.00 96.25 98 HIS A CA 1
ATOM 771 C C . HIS A 1 98 ? 1.832 -0.843 1.188 1.00 96.25 98 HIS A C 1
ATOM 773 O O . HIS A 1 98 ? 2.869 -0.897 0.527 1.00 96.25 98 HIS A O 1
ATOM 779 N N . CYS A 1 99 ? 0.759 -0.167 0.773 1.00 95.44 99 CYS A N 1
ATOM 780 C CA . CYS A 1 99 ? 0.690 0.647 -0.438 1.00 95.44 99 CYS A CA 1
ATOM 781 C C . CYS A 1 99 ? 0.632 2.148 -0.081 1.00 95.44 99 CYS A C 1
ATOM 783 O O . CYS A 1 99 ? 0.410 2.504 1.081 1.00 95.44 99 CYS A O 1
ATOM 785 N N . PRO A 1 100 ? 0.806 3.069 -1.046 1.00 94.44 100 PRO A N 1
ATOM 786 C CA . PRO A 1 100 ? 0.640 4.497 -0.785 1.00 94.44 100 PRO A CA 1
ATOM 787 C C . PRO A 1 100 ? -0.737 4.815 -0.187 1.00 94.44 100 PRO A C 1
ATOM 789 O O . PRO A 1 100 ? -1.757 4.349 -0.691 1.00 94.44 100 PRO A O 1
ATOM 792 N N . GLY A 1 101 ? -0.756 5.602 0.891 1.00 96.31 101 GLY A N 1
ATOM 793 C CA . GLY A 1 101 ? -1.978 5.951 1.617 1.00 96.31 101 GLY A CA 1
ATOM 794 C C . GLY A 1 101 ? -2.461 4.905 2.625 1.00 96.31 101 GLY A C 1
ATOM 795 O O . GLY A 1 101 ? -3.379 5.218 3.382 1.00 96.31 101 GLY A O 1
ATOM 796 N N . ALA A 1 102 ? -1.865 3.711 2.673 1.00 98.31 102 ALA A N 1
ATOM 797 C CA . ALA A 1 102 ? -2.264 2.678 3.619 1.00 98.31 102 ALA A CA 1
ATOM 798 C C . ALA A 1 102 ? -1.877 3.029 5.057 1.00 98.31 102 ALA A C 1
ATOM 800 O O . ALA A 1 102 ? -0.753 3.459 5.336 1.00 98.31 102 ALA A O 1
ATOM 801 N N . ILE A 1 103 ? -2.818 2.808 5.969 1.00 98.81 103 ILE A N 1
ATOM 802 C CA . ILE A 1 103 ? -2.698 3.190 7.372 1.00 98.81 103 ILE A CA 1
ATOM 803 C C . ILE A 1 103 ? -3.136 2.079 8.323 1.00 98.81 103 ILE A C 1
ATOM 805 O O . ILE A 1 103 ? -4.035 1.291 8.037 1.00 98.81 103 ILE A O 1
ATOM 809 N N . MET A 1 104 ? -2.531 2.093 9.503 1.00 98.88 104 MET A N 1
ATOM 810 C CA . MET A 1 104 ? -3.061 1.456 10.697 1.00 98.88 104 MET A CA 1
ATOM 811 C C . MET A 1 104 ? -3.875 2.486 11.485 1.00 98.88 104 MET A C 1
ATOM 813 O O . MET A 1 104 ? -3.513 3.664 11.542 1.00 98.88 104 MET A O 1
ATOM 817 N N . PHE A 1 105 ? -4.936 2.036 12.147 1.00 98.94 105 PHE A N 1
ATOM 818 C CA . PHE A 1 105 ? -5.703 2.849 13.087 1.00 98.94 105 PHE A CA 1
ATOM 819 C C . PHE A 1 105 ? -5.385 2.435 14.522 1.00 98.94 105 PHE A C 1
ATOM 821 O O . PHE A 1 105 ? -5.580 1.277 14.896 1.00 98.94 105 PHE A O 1
ATOM 828 N N . LEU A 1 106 ? -4.944 3.385 15.344 1.00 98.81 106 LEU A N 1
ATOM 829 C CA . LEU A 1 106 ? -4.883 3.230 16.794 1.00 98.81 106 LEU A CA 1
ATOM 830 C C . LEU A 1 106 ? -6.124 3.874 17.417 1.00 98.81 106 LEU A C 1
ATOM 832 O O . LEU A 1 106 ? -6.277 5.092 17.358 1.00 98.81 106 LEU A O 1
ATOM 836 N N . PHE A 1 107 ? -6.983 3.055 18.018 1.00 98.81 107 PHE A N 1
ATOM 837 C CA . PHE A 1 107 ? -8.169 3.479 18.754 1.00 98.81 107 PHE A CA 1
ATOM 838 C C . PHE A 1 107 ? -7.903 3.451 20.260 1.00 98.81 107 PHE A C 1
ATOM 840 O O . PHE A 1 107 ? -7.392 2.463 20.798 1.00 98.81 107 PHE A O 1
ATOM 847 N N . GLU A 1 108 ? -8.306 4.508 20.954 1.00 98.31 108 GLU A N 1
ATOM 848 C CA . GLU A 1 108 ? -8.256 4.608 22.410 1.00 98.31 108 GLU A CA 1
ATOM 849 C C . GLU A 1 108 ? -9.693 4.662 22.946 1.00 98.31 108 GLU A C 1
ATOM 851 O O . GLU A 1 108 ? -10.374 5.683 22.855 1.00 98.31 108 GLU A O 1
ATOM 856 N N . VAL A 1 109 ? -10.169 3.523 23.457 1.00 97.50 109 VAL A N 1
ATOM 857 C CA . VAL A 1 109 ? -11.556 3.308 23.900 1.00 97.50 109 VAL A CA 1
ATOM 858 C C . VAL A 1 109 ? -11.566 3.223 25.424 1.00 97.50 109 VAL A C 1
ATOM 860 O O . VAL A 1 109 ? -11.297 2.167 26.008 1.00 97.50 109 VAL A O 1
ATOM 863 N N . GLY A 1 110 ? -11.810 4.356 26.086 1.00 93.88 110 GLY A N 1
ATOM 864 C CA . GLY A 1 110 ? -11.576 4.486 27.525 1.00 93.88 110 GLY A CA 1
ATOM 865 C C . GLY A 1 110 ? -10.115 4.164 27.859 1.00 93.88 110 GLY A C 1
ATOM 866 O O . GLY A 1 110 ? -9.195 4.760 27.303 1.00 93.88 110 GLY A O 1
ATOM 867 N N . ASN A 1 111 ? -9.891 3.164 28.714 1.00 93.00 111 ASN A N 1
ATOM 868 C CA . ASN A 1 111 ? -8.540 2.719 29.079 1.00 93.00 111 ASN A CA 1
ATOM 869 C C . ASN A 1 111 ? -7.927 1.702 28.099 1.00 93.00 111 ASN A C 1
ATOM 871 O O . ASN A 1 111 ? -6.789 1.286 28.311 1.00 93.00 111 ASN A O 1
ATOM 875 N N . LYS A 1 112 ? -8.653 1.277 27.055 1.00 96.44 112 LYS A N 1
ATOM 876 C CA . LYS A 1 112 ? -8.166 0.277 26.095 1.00 96.44 112 LYS A CA 1
ATOM 877 C C . LYS A 1 112 ? -7.435 0.913 24.919 1.00 96.44 112 LYS A C 1
ATOM 879 O O . LYS A 1 112 ? -7.919 1.891 24.353 1.00 96.44 112 LYS A O 1
ATOM 884 N N . LYS A 1 113 ? -6.326 0.303 24.498 1.00 97.94 113 LYS A N 1
ATOM 885 C CA . LYS A 1 113 ? -5.605 0.616 23.253 1.00 97.94 113 LYS A CA 1
ATOM 886 C C . LYS A 1 113 ? -5.806 -0.518 22.249 1.00 97.94 113 LYS A C 1
ATOM 888 O O . LYS A 1 113 ? -5.432 -1.660 22.520 1.00 97.94 113 LYS A O 1
ATOM 893 N N . ILE A 1 114 ? -6.402 -0.207 21.103 1.00 98.75 114 ILE A N 1
ATOM 894 C CA . ILE A 1 114 ? -6.743 -1.174 20.055 1.00 98.75 114 ILE A CA 1
ATOM 895 C C . ILE A 1 114 ? -6.056 -0.748 18.761 1.00 98.75 114 ILE A C 1
ATOM 897 O O . ILE A 1 114 ? -6.303 0.349 18.270 1.00 98.75 114 ILE A O 1
ATOM 901 N N . LEU A 1 115 ? -5.218 -1.611 18.193 1.00 98.81 115 LEU A N 1
ATOM 902 C CA . LEU A 1 115 ? -4.530 -1.354 16.929 1.00 98.81 115 LEU A CA 1
ATOM 903 C C . LEU A 1 115 ? -5.156 -2.197 15.818 1.00 98.81 115 LEU A C 1
ATOM 905 O O . LEU A 1 115 ? -5.120 -3.423 15.878 1.00 98.81 115 LEU A O 1
ATOM 909 N N . HIS A 1 116 ? -5.705 -1.558 14.791 1.00 98.88 116 HIS A N 1
ATOM 910 C CA . HIS A 1 116 ? -6.115 -2.231 13.564 1.00 98.88 116 HIS A CA 1
ATOM 911 C C . HIS A 1 116 ? -5.080 -1.970 12.480 1.00 98.88 116 HIS A C 1
ATOM 913 O O . HIS A 1 116 ? -4.947 -0.833 12.030 1.00 98.88 116 HIS A O 1
ATOM 919 N N . VAL A 1 117 ? -4.339 -3.002 12.068 1.00 98.75 117 VAL A N 1
ATOM 920 C CA . VAL A 1 117 ? -3.192 -2.799 11.167 1.00 98.75 117 VAL A CA 1
ATOM 921 C C . VAL A 1 117 ? -3.587 -2.634 9.698 1.00 98.75 117 VAL A C 1
ATOM 923 O O . VAL A 1 117 ? -2.759 -2.209 8.904 1.00 98.75 117 VAL A O 1
ATOM 926 N N . GLY A 1 118 ? -4.843 -2.933 9.341 1.00 98.56 118 GLY A N 1
ATOM 927 C CA . GLY A 1 118 ? -5.236 -3.029 7.931 1.00 98.56 118 GLY A CA 1
ATOM 928 C C . GLY A 1 118 ? -4.421 -4.119 7.250 1.00 98.56 118 GLY A C 1
ATOM 929 O O . GLY A 1 118 ? -4.126 -5.120 7.900 1.00 98.56 118 GLY A O 1
ATOM 930 N N . ASP A 1 119 ? -4.021 -3.886 6.006 1.00 98.38 119 ASP A N 1
ATOM 931 C CA . ASP A 1 119 ? -2.921 -4.624 5.389 1.00 98.38 119 ASP A CA 1
ATOM 932 C C . ASP A 1 119 ? -1.616 -3.882 5.657 1.00 98.38 119 ASP A C 1
ATOM 934 O O . ASP A 1 119 ? -1.544 -2.658 5.513 1.00 98.38 119 ASP A O 1
ATOM 938 N N . PHE A 1 120 ? -0.579 -4.612 6.073 1.00 98.06 120 PHE A N 1
ATOM 939 C CA . PHE A 1 120 ? 0.666 -3.992 6.524 1.00 98.06 120 PHE A CA 1
ATOM 940 C C . PHE A 1 120 ? 1.896 -4.861 6.264 1.00 98.06 120 PHE A C 1
ATOM 942 O O . PHE A 1 120 ? 1.846 -6.098 6.248 1.00 98.06 120 PHE A O 1
ATOM 949 N N . ARG A 1 121 ? 3.054 -4.206 6.156 1.00 97.75 121 ARG A N 1
ATOM 950 C CA . ARG A 1 121 ? 4.346 -4.892 6.163 1.00 97.75 121 ARG A CA 1
ATOM 951 C C . ARG A 1 121 ? 5.210 -4.428 7.319 1.00 97.75 121 ARG A C 1
ATOM 953 O O . ARG A 1 121 ? 5.857 -3.384 7.243 1.00 97.75 121 ARG A O 1
ATOM 960 N N . TRP A 1 122 ? 5.251 -5.235 8.372 1.00 97.94 122 TRP A N 1
ATOM 961 C CA . TRP A 1 122 ? 6.052 -4.975 9.553 1.00 97.94 122 TRP A CA 1
ATOM 962 C C . TRP A 1 122 ? 7.534 -4.848 9.199 1.00 97.94 122 TRP A C 1
ATOM 964 O O . TRP A 1 122 ? 8.139 -5.738 8.603 1.00 97.94 122 TRP A O 1
ATOM 974 N N . ASN A 1 123 ? 8.112 -3.730 9.618 1.00 97.19 123 ASN A N 1
ATOM 975 C CA . ASN A 1 123 ? 9.542 -3.480 9.643 1.00 97.19 123 ASN A CA 1
ATOM 976 C C . ASN A 1 123 ? 9.817 -2.759 10.965 1.00 97.19 123 ASN A C 1
ATOM 978 O O . ASN A 1 123 ? 9.376 -1.624 11.140 1.00 97.19 123 ASN A O 1
ATOM 982 N N . SER A 1 124 ? 10.488 -3.415 11.912 1.00 95.94 124 SER A N 1
ATOM 983 C CA . SER A 1 124 ? 10.672 -2.871 13.262 1.00 95.94 124 SER A CA 1
ATOM 984 C C . SER A 1 124 ? 11.505 -1.589 13.280 1.00 95.94 124 SER A C 1
ATOM 986 O O . SER A 1 124 ? 11.181 -0.676 14.037 1.00 95.94 124 SER A O 1
ATOM 988 N N . GLU A 1 125 ? 12.512 -1.465 12.412 1.00 95.00 125 GLU A N 1
ATOM 989 C CA . GLU A 1 125 ? 13.337 -0.255 12.305 1.00 95.00 125 GLU A CA 1
ATOM 990 C C . GLU A 1 125 ? 12.548 0.963 11.822 1.00 95.00 125 GLU A C 1
ATOM 992 O O . GLU A 1 125 ? 12.830 2.083 12.249 1.00 95.00 125 GLU A O 1
ATOM 997 N N . LEU A 1 126 ? 11.581 0.761 10.924 1.00 95.12 126 LEU A N 1
ATOM 998 C CA . LEU A 1 126 ? 10.693 1.809 10.429 1.00 95.12 126 LEU A CA 1
ATOM 999 C C . LEU A 1 126 ? 9.563 2.079 11.426 1.00 95.12 126 LEU A C 1
ATOM 1001 O O . LEU A 1 126 ? 9.327 3.222 11.813 1.00 95.12 126 LEU A O 1
ATOM 1005 N N . MET A 1 127 ? 8.871 1.026 11.857 1.00 96.75 127 MET A N 1
ATOM 1006 C CA . MET A 1 127 ? 7.632 1.150 12.615 1.00 96.75 127 MET A CA 1
ATOM 1007 C C . MET A 1 127 ? 7.862 1.620 14.051 1.00 96.75 127 MET A C 1
ATOM 1009 O O . MET A 1 127 ? 7.098 2.442 14.550 1.00 96.75 127 MET A O 1
ATOM 1013 N N . LEU A 1 128 ? 8.954 1.214 14.706 1.00 96.06 128 LEU A N 1
ATOM 1014 C CA . LEU A 1 128 ? 9.274 1.685 16.061 1.00 96.06 128 LEU A CA 1
ATOM 1015 C C . LEU A 1 128 ? 9.842 3.116 16.096 1.00 96.06 128 LEU A C 1
ATOM 1017 O O . LEU A 1 128 ? 10.126 3.635 17.177 1.00 96.06 128 LEU A O 1
ATOM 1021 N N . ARG A 1 129 ? 9.974 3.800 14.949 1.00 95.81 129 ARG A N 1
ATOM 1022 C CA . ARG A 1 129 ? 10.201 5.258 14.923 1.00 95.81 129 ARG A CA 1
ATOM 1023 C C . ARG A 1 129 ? 8.935 6.036 15.258 1.00 95.81 129 ARG A C 1
ATOM 1025 O O . ARG A 1 129 ? 9.046 7.151 15.759 1.00 95.81 129 ARG A O 1
ATOM 1032 N N . MET A 1 130 ? 7.756 5.454 15.020 1.00 95.31 130 MET A N 1
ATOM 1033 C CA . MET A 1 130 ? 6.478 6.044 15.414 1.00 95.31 130 MET A CA 1
ATOM 1034 C C . MET A 1 130 ? 6.346 5.975 16.944 1.00 95.31 130 MET A C 1
ATOM 1036 O O . MET A 1 130 ? 6.296 4.866 17.493 1.00 95.31 130 MET A O 1
ATOM 1040 N N . PRO A 1 131 ? 6.289 7.117 17.661 1.00 94.38 131 PRO A N 1
ATOM 1041 C CA . PRO A 1 131 ? 6.253 7.130 19.124 1.00 94.38 131 PRO A CA 1
ATOM 1042 C C . PRO A 1 131 ? 5.112 6.293 19.714 1.00 94.38 131 PRO A C 1
ATOM 1044 O O . PRO A 1 131 ? 5.304 5.632 20.732 1.00 94.38 131 PRO A O 1
ATOM 1047 N N . GLN A 1 132 ? 3.961 6.271 19.036 1.00 93.50 132 GLN A N 1
ATOM 1048 C CA . GLN A 1 132 ? 2.772 5.518 19.424 1.00 93.50 132 GLN A CA 1
ATOM 1049 C C . GLN A 1 132 ? 3.042 4.006 19.472 1.00 93.50 132 GLN A C 1
ATOM 1051 O O . GLN A 1 132 ? 2.662 3.351 20.436 1.00 93.50 132 GLN A O 1
ATOM 1056 N N . LEU A 1 133 ? 3.738 3.445 18.473 1.00 95.12 133 LEU A N 1
ATOM 1057 C CA . LEU A 1 133 ? 4.084 2.016 18.460 1.00 95.12 133 LEU A CA 1
ATOM 1058 C C . LEU A 1 133 ? 5.252 1.703 19.389 1.00 95.12 133 LEU A C 1
ATOM 1060 O O . LEU A 1 133 ? 5.247 0.675 20.067 1.00 95.12 133 LEU A O 1
ATOM 1064 N N . ARG A 1 134 ? 6.243 2.602 19.453 1.00 94.94 134 ARG A N 1
ATOM 1065 C CA . ARG A 1 134 ? 7.393 2.457 20.352 1.00 94.94 134 ARG A CA 1
ATOM 1066 C C . ARG A 1 134 ? 6.965 2.359 21.814 1.00 94.94 134 ARG A C 1
ATOM 1068 O O . ARG A 1 134 ? 7.552 1.575 22.554 1.00 94.94 134 ARG A O 1
ATOM 1075 N N . ALA A 1 135 ? 5.931 3.100 22.210 1.00 93.44 135 ALA A N 1
ATOM 1076 C CA . ALA A 1 135 ? 5.373 3.049 23.558 1.00 93.44 135 ALA A CA 1
ATOM 1077 C C . ALA A 1 135 ? 4.938 1.622 23.957 1.00 93.44 135 ALA A C 1
ATOM 1079 O O . ALA A 1 135 ? 5.209 1.188 25.074 1.00 93.44 135 ALA A O 1
ATOM 1080 N N . PHE A 1 136 ? 4.366 0.846 23.028 1.00 93.69 136 PHE A N 1
ATOM 1081 C CA . PHE A 1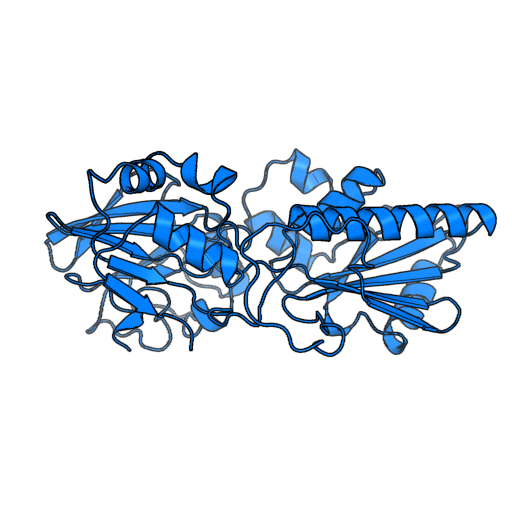 136 ? 3.943 -0.536 23.296 1.0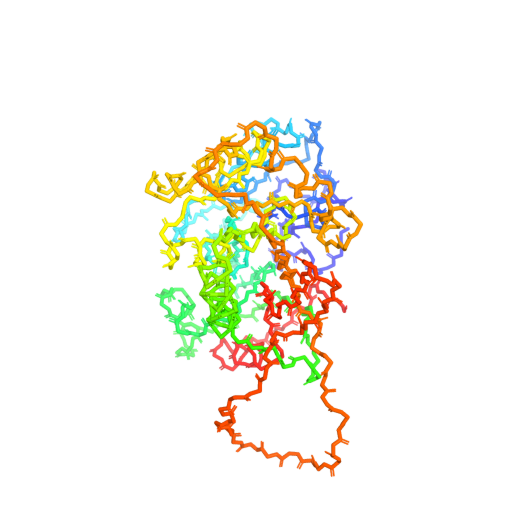0 93.69 136 PHE A CA 1
ATOM 1082 C C . PHE A 1 136 ? 5.109 -1.529 23.435 1.00 93.69 136 PHE A C 1
ATOM 1084 O O . PHE A 1 136 ? 4.973 -2.540 24.125 1.00 93.69 136 PHE A O 1
ATOM 1091 N N . SER A 1 137 ? 6.276 -1.232 22.849 1.00 88.38 137 SER A N 1
ATOM 1092 C CA . SER A 1 137 ? 7.492 -2.050 23.012 1.00 88.38 137 SER A CA 1
ATOM 1093 C C . SER A 1 137 ? 8.047 -2.010 24.443 1.00 88.38 137 SER A C 1
ATOM 1095 O O . SER A 1 137 ? 8.605 -2.997 24.935 1.00 88.38 137 SER A O 1
ATOM 1097 N N . GLN A 1 138 ? 7.799 -0.911 25.161 1.00 83.38 138 GLN A N 1
ATOM 1098 C CA . GLN A 1 138 ? 8.336 -0.640 26.498 1.00 83.38 138 GLN A CA 1
ATOM 1099 C C . GLN A 1 138 ? 7.451 -1.160 27.651 1.00 83.38 138 GLN A C 1
ATOM 1101 O O . GLN A 1 138 ? 7.663 -0.788 28.800 1.00 83.38 138 GLN A O 1
ATOM 1106 N N . LEU A 1 139 ? 6.488 -2.053 27.371 1.00 68.06 139 LEU A N 1
ATOM 1107 C CA . LEU A 1 139 ? 5.556 -2.695 28.325 1.00 68.06 139 LEU A CA 1
ATOM 1108 C C . LEU A 1 139 ? 4.554 -1.768 29.046 1.00 68.06 139 LEU A C 1
ATOM 1110 O O . LEU A 1 139 ? 3.573 -2.286 29.587 1.00 68.06 139 LEU A O 1
ATOM 1114 N N . ASN A 1 140 ? 4.737 -0.444 29.035 1.00 73.06 140 ASN A N 1
ATOM 1115 C CA . ASN A 1 140 ? 3.787 0.517 29.595 1.00 73.06 140 ASN A CA 1
ATOM 1116 C C . ASN A 1 140 ? 3.685 1.788 28.718 1.00 73.06 140 ASN A C 1
ATOM 1118 O O . ASN A 1 140 ? 4.672 2.520 28.628 1.00 73.06 140 ASN A O 1
ATOM 1122 N N . PRO A 1 141 ? 2.523 2.084 28.097 1.00 80.94 141 PRO A N 1
ATOM 1123 C CA . PRO A 1 141 ? 1.270 1.324 28.122 1.00 80.94 141 PRO A CA 1
ATOM 1124 C C . PRO A 1 141 ? 1.365 0.000 27.350 1.00 80.94 141 PRO A C 1
ATOM 1126 O O . PRO A 1 141 ? 2.180 -0.160 26.446 1.00 80.94 141 PRO A O 1
ATOM 1129 N N . ARG A 1 142 ? 0.496 -0.958 27.687 1.00 89.69 142 ARG A N 1
ATOM 1130 C CA . ARG A 1 142 ? 0.369 -2.226 26.954 1.00 89.69 142 ARG A CA 1
ATOM 1131 C C . ARG A 1 142 ? -0.735 -2.129 25.902 1.00 89.69 142 ARG A C 1
ATOM 1133 O O . ARG A 1 142 ? -1.788 -1.566 26.180 1.00 89.69 142 ARG A O 1
ATOM 1140 N N . LEU A 1 143 ? -0.520 -2.735 24.735 1.00 96.69 143 LEU A N 1
ATOM 1141 C CA . LEU A 1 143 ? -1.551 -2.882 23.709 1.00 96.69 143 LEU A CA 1
ATOM 1142 C C . LEU A 1 143 ? -2.591 -3.934 24.141 1.00 96.69 143 LEU A C 1
ATOM 1144 O O . LEU A 1 143 ? -2.231 -5.063 24.488 1.00 96.69 143 LEU A O 1
ATOM 1148 N N . ASP A 1 144 ? -3.879 -3.589 24.139 1.00 97.88 144 ASP A N 1
ATOM 1149 C CA . ASP A 1 144 ? -4.936 -4.513 24.566 1.00 97.88 144 ASP A CA 1
ATOM 1150 C C . ASP A 1 144 ? -5.334 -5.465 23.442 1.00 97.88 144 ASP A C 1
ATOM 1152 O O . ASP A 1 144 ? -5.322 -6.682 23.628 1.00 97.88 144 ASP A O 1
ATOM 1156 N N . GLU A 1 145 ? -5.649 -4.931 22.265 1.00 98.56 145 GLU A N 1
ATOM 1157 C CA . GLU A 1 145 ? -6.123 -5.724 21.130 1.00 98.56 145 GLU A CA 1
ATOM 1158 C C . GLU A 1 145 ? -5.383 -5.321 19.854 1.00 98.56 145 GLU A C 1
ATOM 1160 O O . GLU A 1 145 ? -5.167 -4.135 19.600 1.00 98.56 145 GLU A O 1
ATOM 1165 N N . ILE A 1 146 ? -5.009 -6.310 19.042 1.00 98.69 146 ILE A N 1
ATOM 1166 C CA . ILE A 1 146 ? -4.535 -6.092 17.676 1.00 98.69 146 ILE A CA 1
ATOM 1167 C C . ILE A 1 146 ? -5.436 -6.836 16.689 1.00 98.69 146 ILE A C 1
ATOM 1169 O O . ILE A 1 146 ? -5.678 -8.033 16.851 1.00 98.69 146 ILE A O 1
ATOM 1173 N N . PHE A 1 147 ? -5.922 -6.135 15.670 1.00 98.81 147 PHE A N 1
ATOM 1174 C CA . PHE A 1 147 ? -6.508 -6.737 14.475 1.00 98.81 147 PHE A CA 1
ATOM 1175 C C . PHE A 1 147 ? -5.378 -6.880 13.460 1.00 98.81 147 PHE A C 1
ATOM 1177 O O . PHE A 1 147 ? -4.817 -5.870 13.034 1.00 98.81 147 PHE A O 1
ATOM 1184 N N . LEU A 1 148 ? -4.991 -8.121 13.167 1.00 98.69 148 LEU A N 1
ATOM 1185 C CA . LEU A 1 148 ? -3.730 -8.471 12.521 1.00 98.69 148 LEU A CA 1
ATOM 1186 C C . LEU A 1 148 ? -3.953 -9.032 11.110 1.00 98.69 148 LEU A C 1
ATOM 1188 O O . LEU A 1 148 ? -4.589 -10.083 10.955 1.00 98.69 148 LEU A O 1
ATOM 1192 N N . ASP A 1 149 ? -3.328 -8.387 10.119 1.00 98.38 149 ASP A N 1
ATOM 1193 C CA . ASP A 1 149 ? -3.111 -8.962 8.788 1.00 98.38 149 ASP A CA 1
ATOM 1194 C C . ASP A 1 149 ? -2.348 -10.277 8.928 1.00 98.38 149 ASP A C 1
ATOM 1196 O O . ASP A 1 149 ? -1.221 -10.347 9.423 1.00 98.38 149 ASP A O 1
ATOM 1200 N N . THR A 1 150 ? -3.002 -11.341 8.497 1.00 97.38 150 THR A N 1
ATOM 1201 C CA . THR A 1 150 ? -2.560 -12.722 8.667 1.00 97.38 150 THR A CA 1
ATOM 1202 C C . THR A 1 150 ? -2.316 -13.406 7.320 1.00 97.38 150 THR A C 1
ATOM 1204 O O . THR A 1 150 ? -2.110 -14.618 7.285 1.00 97.38 150 THR A O 1
ATOM 1207 N N . THR A 1 151 ? -2.212 -12.624 6.233 1.00 95.69 151 THR A N 1
ATOM 1208 C CA . THR A 1 151 ? -2.004 -13.072 4.841 1.00 95.69 151 THR A CA 1
ATOM 1209 C C . THR A 1 151 ? -0.915 -14.140 4.701 1.00 95.69 151 THR A C 1
ATOM 1211 O O . THR A 1 151 ? -1.096 -15.143 4.009 1.00 95.69 151 THR A O 1
ATOM 1214 N N . TYR A 1 152 ? 0.220 -13.969 5.387 1.00 95.31 152 TYR A N 1
ATOM 1215 C CA . TYR A 1 152 ? 1.317 -14.941 5.392 1.00 95.31 152 TYR A CA 1
ATOM 1216 C C . TYR A 1 152 ? 1.602 -15.522 6.783 1.00 95.31 152 TYR A C 1
ATOM 1218 O O . TYR A 1 152 ? 2.750 -15.829 7.113 1.00 95.31 152 TYR A O 1
ATOM 1226 N N . CYS A 1 153 ? 0.563 -15.750 7.594 1.00 95.75 153 CYS A N 1
ATOM 1227 C CA . CYS A 1 153 ? 0.670 -16.361 8.923 1.00 95.75 153 CYS A CA 1
ATOM 1228 C C . CYS A 1 153 ? 0.913 -17.888 8.864 1.00 95.75 153 CYS A C 1
ATOM 1230 O O . CYS A 1 153 ? 0.188 -18.700 9.434 1.00 95.75 153 CYS A O 1
ATOM 1232 N N . ASN A 1 154 ? 1.955 -18.313 8.144 1.00 93.94 154 ASN A N 1
ATOM 1233 C CA . ASN A 1 154 ? 2.411 -19.698 8.105 1.00 93.94 154 ASN A CA 1
ATOM 1234 C C . ASN A 1 154 ? 3.946 -19.750 7.990 1.00 93.94 154 ASN A C 1
ATOM 1236 O O . ASN A 1 154 ? 4.494 -19.082 7.110 1.00 93.94 154 ASN A O 1
ATOM 1240 N N . PRO A 1 155 ? 4.653 -20.590 8.775 1.00 94.00 155 PRO A N 1
ATOM 1241 C CA . PRO A 1 155 ? 6.117 -20.683 8.753 1.00 94.00 155 PRO A CA 1
ATOM 1242 C C . PRO A 1 155 ? 6.752 -20.953 7.383 1.00 94.00 155 PRO A C 1
ATOM 1244 O O . PRO A 1 155 ? 7.942 -20.707 7.203 1.00 94.00 155 PRO A O 1
ATOM 1247 N N . LYS A 1 156 ? 5.990 -21.463 6.403 1.00 91.12 156 LYS A N 1
ATOM 1248 C CA . LYS A 1 156 ? 6.475 -21.658 5.028 1.00 91.12 156 LYS A CA 1
ATOM 1249 C C . LYS A 1 156 ? 6.727 -20.342 4.275 1.00 91.12 156 LYS A C 1
ATOM 1251 O O . LYS A 1 156 ? 7.418 -20.356 3.259 1.00 91.12 156 LYS A O 1
ATOM 1256 N N . TYR A 1 157 ? 6.162 -19.226 4.735 1.00 90.19 157 TYR A N 1
ATOM 1257 C CA . TYR A 1 157 ? 6.272 -17.923 4.086 1.00 90.19 157 TYR A CA 1
ATOM 1258 C C . TYR A 1 157 ? 7.426 -17.104 4.675 1.00 90.19 157 TYR A C 1
ATOM 1260 O O . TYR A 1 157 ? 7.229 -16.166 5.446 1.00 90.19 157 TYR A O 1
ATOM 1268 N N . THR A 1 158 ? 8.650 -17.466 4.291 1.00 88.56 158 THR A N 1
ATOM 1269 C CA . THR A 1 158 ? 9.862 -16.675 4.542 1.00 88.56 158 THR A CA 1
ATOM 1270 C C . THR A 1 158 ? 10.182 -15.867 3.286 1.00 88.56 158 THR A C 1
ATOM 1272 O O . THR A 1 158 ? 10.750 -16.399 2.329 1.00 88.56 158 THR A O 1
ATOM 1275 N N . LEU A 1 159 ? 9.738 -14.614 3.251 1.00 90.00 159 LEU A N 1
ATOM 1276 C CA . LEU A 1 159 ? 9.949 -13.699 2.127 1.00 90.00 159 LEU A CA 1
ATOM 1277 C C . LEU A 1 159 ? 11.223 -12.872 2.378 1.00 90.00 159 LEU A C 1
ATOM 1279 O O . LEU A 1 159 ? 11.552 -12.641 3.542 1.00 90.00 159 LEU A O 1
ATOM 1283 N N . PRO A 1 160 ? 11.943 -12.432 1.331 1.00 92.88 160 PRO A N 1
ATOM 1284 C CA . PRO A 1 160 ? 13.026 -11.459 1.492 1.00 92.88 160 PRO A CA 1
ATOM 1285 C C . PRO A 1 160 ? 12.473 -10.107 1.950 1.00 92.88 160 PRO A C 1
ATOM 1287 O O . PRO A 1 160 ? 11.283 -9.828 1.754 1.00 92.88 160 PRO A O 1
ATOM 1290 N N . THR A 1 161 ? 13.328 -9.234 2.481 1.00 92.88 161 THR A N 1
ATOM 1291 C CA . THR A 1 161 ? 12.933 -7.852 2.803 1.00 92.88 161 THR A CA 1
ATOM 1292 C C . THR A 1 161 ? 12.563 -7.061 1.537 1.00 92.88 161 THR A C 1
ATOM 1294 O O . THR A 1 161 ? 12.849 -7.481 0.408 1.00 92.88 161 THR A O 1
ATOM 1297 N N . GLN A 1 162 ? 11.887 -5.911 1.687 1.00 93.31 162 GLN A N 1
ATOM 1298 C CA . GLN A 1 162 ? 11.619 -5.029 0.538 1.00 93.31 162 GLN A CA 1
ATOM 1299 C C . GLN A 1 162 ? 12.939 -4.562 -0.089 1.00 93.31 162 GLN A C 1
ATOM 1301 O O . GLN A 1 162 ? 13.057 -4.534 -1.312 1.00 93.31 162 GLN A O 1
ATOM 1306 N N . GLU A 1 163 ? 13.930 -4.261 0.745 1.00 93.69 163 GLU A N 1
ATOM 1307 C CA . GLU A 1 163 ? 15.258 -3.786 0.371 1.00 93.69 163 GLU A CA 1
ATOM 1308 C C . GLU A 1 163 ? 16.026 -4.844 -0.429 1.00 93.69 163 GLU A C 1
ATOM 1310 O O . GLU A 1 163 ? 16.561 -4.532 -1.489 1.00 93.69 163 GLU A O 1
ATOM 1315 N N . GLU A 1 164 ? 16.019 -6.106 0.013 1.00 94.62 164 GLU A N 1
ATOM 1316 C CA . GLU A 1 164 ? 16.649 -7.223 -0.706 1.00 94.62 164 GLU A CA 1
ATOM 1317 C C . GLU A 1 164 ? 15.999 -7.456 -2.078 1.00 94.62 164 GLU A C 1
ATOM 1319 O O . GLU A 1 164 ? 16.690 -7.632 -3.084 1.00 94.62 164 GLU A O 1
ATOM 1324 N N . ALA A 1 165 ? 14.663 -7.423 -2.147 1.00 94.62 165 ALA A N 1
ATOM 1325 C CA . ALA A 1 165 ? 13.932 -7.585 -3.402 1.00 94.62 165 ALA A CA 1
ATOM 1326 C C . ALA A 1 165 ? 14.187 -6.424 -4.382 1.00 94.62 165 ALA A C 1
ATOM 1328 O O . ALA A 1 165 ? 14.337 -6.656 -5.585 1.00 94.62 165 ALA A O 1
ATOM 1329 N N . ILE A 1 166 ? 14.259 -5.187 -3.877 1.00 96.19 166 ILE A N 1
ATOM 1330 C CA . ILE A 1 166 ? 14.598 -3.995 -4.665 1.00 96.19 166 ILE A CA 1
ATOM 1331 C C . ILE A 1 166 ? 16.040 -4.078 -5.170 1.00 96.19 166 ILE A C 1
ATOM 1333 O O . ILE A 1 166 ? 16.269 -3.877 -6.362 1.00 96.19 166 ILE A O 1
ATOM 1337 N N . ALA A 1 167 ? 16.998 -4.416 -4.302 1.00 96.94 167 ALA A N 1
ATOM 1338 C CA . ALA A 1 167 ? 18.405 -4.555 -4.671 1.00 96.94 167 ALA A CA 1
ATOM 1339 C C . ALA A 1 167 ? 18.587 -5.596 -5.784 1.00 96.94 167 ALA A C 1
ATOM 1341 O O . ALA A 1 167 ? 19.204 -5.307 -6.806 1.00 96.94 167 ALA A O 1
ATOM 1342 N N . ALA A 1 168 ? 17.944 -6.758 -5.656 1.00 96.00 168 ALA A N 1
ATOM 1343 C CA . ALA A 1 168 ? 18.002 -7.794 -6.681 1.00 96.00 168 ALA A CA 1
ATOM 1344 C C . ALA A 1 168 ? 17.373 -7.351 -8.020 1.00 96.00 168 ALA A C 1
ATOM 1346 O O . ALA A 1 168 ? 17.871 -7.706 -9.089 1.00 96.00 168 ALA A O 1
ATOM 1347 N N . ALA A 1 169 ? 16.287 -6.568 -7.998 1.00 97.00 169 ALA A N 1
ATOM 1348 C CA . ALA A 1 169 ? 15.690 -6.017 -9.218 1.00 97.00 169 ALA A CA 1
ATOM 1349 C C . ALA A 1 169 ? 16.600 -4.974 -9.889 1.00 97.00 169 ALA A C 1
ATOM 1351 O O . ALA A 1 169 ? 16.724 -4.967 -11.116 1.00 97.00 169 ALA A O 1
ATOM 1352 N N . ILE A 1 170 ? 17.264 -4.136 -9.088 1.00 98.31 170 ILE A N 1
ATOM 1353 C CA . ILE A 1 170 ? 18.264 -3.171 -9.549 1.00 98.31 170 ILE A CA 1
ATOM 1354 C C . ILE A 1 170 ? 19.437 -3.883 -10.232 1.00 98.31 170 ILE A C 1
ATOM 1356 O O . ILE A 1 170 ? 19.763 -3.539 -11.366 1.00 98.31 170 ILE A O 1
ATOM 1360 N N . GLU A 1 171 ? 20.018 -4.903 -9.597 1.00 97.19 171 GLU A N 1
ATOM 1361 C CA . GLU A 1 171 ? 21.142 -5.669 -10.155 1.00 97.19 171 GLU A CA 1
ATOM 1362 C C . GLU A 1 171 ? 20.791 -6.299 -11.510 1.00 97.19 171 GLU A C 1
ATOM 1364 O O . GLU A 1 171 ? 21.578 -6.264 -12.462 1.00 97.19 171 GLU A O 1
ATOM 1369 N N . VAL A 1 172 ? 19.579 -6.857 -11.629 1.00 96.62 172 VAL A N 1
ATOM 1370 C CA . VAL A 1 172 ? 19.077 -7.376 -12.907 1.00 96.62 172 VAL A CA 1
ATOM 1371 C C . VAL A 1 172 ? 18.990 -6.254 -13.936 1.00 96.62 172 VAL A C 1
ATOM 1373 O O . VAL A 1 172 ? 19.500 -6.416 -15.042 1.00 96.62 172 VAL A O 1
ATOM 1376 N N . ALA A 1 173 ? 18.385 -5.117 -13.594 1.00 97.94 173 ALA A N 1
ATOM 1377 C CA . ALA A 1 173 ? 18.218 -4.012 -14.530 1.00 97.94 173 ALA A CA 1
ATOM 1378 C C . ALA A 1 173 ? 19.571 -3.451 -15.016 1.00 97.94 173 ALA A C 1
ATOM 1380 O O . ALA A 1 173 ? 19.756 -3.255 -16.217 1.00 97.94 173 ALA A O 1
ATOM 1381 N N . GLU A 1 174 ? 20.551 -3.280 -14.124 1.00 97.88 174 GLU A N 1
ATOM 1382 C CA . GLU A 1 174 ? 21.911 -2.834 -14.461 1.00 97.88 174 GLU A CA 1
ATOM 1383 C C . GLU A 1 174 ? 22.618 -3.808 -15.419 1.00 97.88 174 GLU A C 1
ATOM 1385 O O . GLU A 1 174 ? 23.206 -3.388 -16.421 1.00 97.88 174 GLU A O 1
ATOM 1390 N N . ARG A 1 175 ? 22.508 -5.123 -15.179 1.00 96.44 175 ARG A N 1
ATOM 1391 C CA . ARG A 1 175 ? 23.072 -6.151 -16.072 1.00 96.44 175 ARG A CA 1
ATOM 1392 C C . ARG A 1 175 ? 22.441 -6.123 -17.465 1.00 96.44 175 ARG A C 1
ATOM 1394 O O . ARG A 1 175 ? 23.136 -6.309 -18.470 1.00 96.44 175 ARG A O 1
ATOM 1401 N N . GLU A 1 176 ? 21.134 -5.902 -17.537 1.00 96.12 176 GLU A N 1
ATOM 1402 C CA . GLU A 1 176 ? 20.396 -5.806 -18.797 1.00 96.12 176 GLU A CA 1
ATOM 1403 C C . GLU A 1 176 ? 20.766 -4.528 -19.570 1.00 96.12 176 GLU A C 1
ATOM 1405 O O . GLU A 1 176 ? 20.947 -4.584 -20.787 1.00 96.12 176 GLU A O 1
ATOM 1410 N N . VAL A 1 177 ? 20.989 -3.399 -18.881 1.00 95.50 177 VAL A N 1
ATOM 1411 C CA . VAL A 1 177 ? 21.554 -2.177 -19.490 1.00 95.50 177 VAL A CA 1
ATOM 1412 C C . VAL A 1 177 ? 22.959 -2.435 -20.039 1.00 95.50 177 VAL A C 1
ATOM 1414 O O . VAL A 1 177 ? 23.252 -2.081 -21.183 1.00 95.50 177 VAL A O 1
ATOM 1417 N N . ALA A 1 178 ? 23.833 -3.076 -19.257 1.00 95.94 178 ALA A N 1
ATOM 1418 C CA . ALA A 1 178 ? 25.198 -3.379 -19.683 1.00 95.94 178 ALA A CA 1
ATOM 1419 C C . ALA A 1 178 ? 25.228 -4.289 -20.922 1.00 95.94 178 ALA A C 1
ATOM 1421 O O . ALA A 1 178 ? 26.075 -4.120 -21.799 1.00 95.94 178 ALA A O 1
ATOM 1422 N N . THR A 1 179 ? 24.294 -5.237 -21.008 1.00 94.12 179 THR A N 1
ATOM 1423 C CA . THR A 1 179 ? 24.157 -6.144 -22.154 1.00 94.12 179 THR A CA 1
ATOM 1424 C C . THR A 1 179 ? 23.702 -5.406 -23.405 1.00 94.12 179 THR A C 1
ATOM 1426 O O . THR A 1 179 ? 24.390 -5.476 -24.422 1.00 94.12 179 THR A O 1
ATOM 1429 N N . ALA A 1 180 ? 22.639 -4.604 -23.309 1.00 92.38 180 ALA A N 1
ATOM 1430 C CA . ALA A 1 180 ? 22.164 -3.801 -24.433 1.00 92.38 180 ALA A CA 1
ATOM 1431 C C . ALA A 1 180 ? 23.242 -2.836 -24.957 1.00 92.38 180 ALA A C 1
ATOM 1433 O O . ALA A 1 180 ? 23.430 -2.712 -26.167 1.00 92.38 180 ALA A O 1
ATOM 1434 N N . LYS A 1 181 ? 24.040 -2.234 -24.060 1.00 92.75 181 LYS A N 1
ATOM 1435 C CA . LYS A 1 181 ? 25.173 -1.378 -24.446 1.00 92.75 181 LYS A CA 1
ATOM 1436 C C . LYS A 1 181 ? 26.212 -2.124 -25.291 1.00 92.75 181 LYS A C 1
ATOM 1438 O O . LYS A 1 181 ? 26.668 -1.573 -26.291 1.00 92.75 181 LYS A O 1
ATOM 1443 N N . ARG A 1 182 ? 26.582 -3.359 -24.921 1.00 94.44 182 ARG A N 1
ATOM 1444 C CA . ARG A 1 182 ? 27.522 -4.188 -25.708 1.00 94.44 182 ARG A CA 1
ATOM 1445 C C . ARG A 1 182 ? 26.959 -4.536 -27.085 1.00 94.44 182 ARG A C 1
ATOM 1447 O O . ARG A 1 182 ? 27.700 -4.549 -28.060 1.00 94.44 182 ARG A O 1
ATOM 1454 N N . GLU A 1 183 ? 25.653 -4.762 -27.162 1.00 92.75 183 GLU A N 1
ATOM 1455 C CA . GLU A 1 183 ? 24.940 -5.095 -28.400 1.00 92.75 183 GLU A CA 1
ATOM 1456 C C . GLU A 1 183 ? 24.569 -3.863 -29.246 1.00 92.75 183 GLU A C 1
ATOM 1458 O O . GLU A 1 183 ? 23.966 -4.014 -30.304 1.00 92.75 183 GLU A O 1
ATOM 1463 N N . LYS A 1 184 ? 24.924 -2.644 -28.808 1.00 92.56 184 LYS A N 1
ATOM 1464 C CA . LYS A 1 184 ? 24.530 -1.369 -29.440 1.00 92.56 184 LYS A CA 1
ATOM 1465 C C . LYS A 1 184 ? 23.005 -1.217 -29.591 1.00 92.56 184 LYS A C 1
ATOM 1467 O O . LYS A 1 184 ? 22.521 -0.620 -30.550 1.00 92.56 184 LYS A O 1
ATOM 1472 N N . THR A 1 185 ? 22.249 -1.733 -28.625 1.00 92.88 185 THR A N 1
ATOM 1473 C CA . THR A 1 185 ? 20.785 -1.622 -28.546 1.00 92.88 185 THR A CA 1
ATOM 1474 C C . THR A 1 185 ? 20.349 -0.978 -27.226 1.00 92.88 185 THR A C 1
ATOM 1476 O O . THR A 1 185 ? 21.173 -0.624 -26.379 1.00 92.88 185 THR A O 1
ATOM 1479 N N . LYS A 1 186 ? 19.035 -0.803 -27.037 1.00 93.00 186 LYS A N 1
ATOM 1480 C CA . LYS A 1 186 ? 18.426 -0.440 -25.749 1.00 93.00 186 LYS A CA 1
ATOM 1481 C C . LYS A 1 186 ? 17.591 -1.583 -25.172 1.00 93.00 186 LYS A C 1
ATOM 1483 O O . LYS A 1 186 ? 17.031 -2.396 -25.909 1.00 93.00 186 LYS A O 1
ATOM 1488 N N . THR A 1 187 ? 17.444 -1.581 -23.849 1.00 95.88 187 THR A N 1
ATOM 1489 C CA . THR A 1 187 ? 16.482 -2.430 -23.136 1.00 95.88 187 THR A CA 1
ATOM 1490 C C . THR A 1 187 ? 15.219 -1.636 -22.830 1.00 95.88 187 THR A C 1
ATOM 1492 O O . THR A 1 187 ? 15.298 -0.543 -22.269 1.00 95.88 187 THR A O 1
ATOM 1495 N N . LEU A 1 188 ? 14.061 -2.199 -23.179 1.00 97.00 188 LEU A N 1
ATOM 1496 C CA . LEU A 1 188 ? 12.760 -1.745 -22.699 1.00 97.00 188 LEU A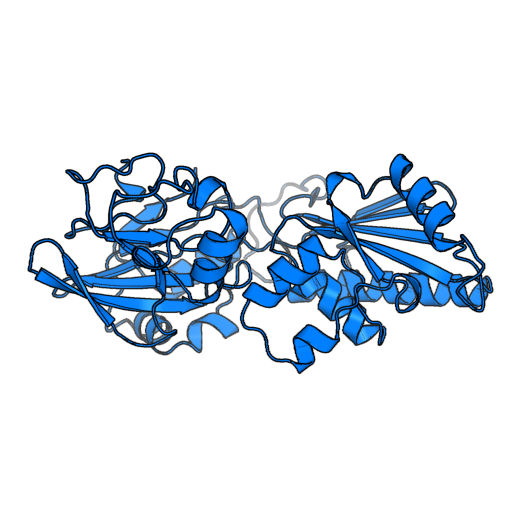 CA 1
ATOM 1497 C C . LEU A 1 188 ? 12.408 -2.502 -21.414 1.00 97.00 188 LEU A C 1
ATOM 1499 O O . LEU A 1 188 ? 12.207 -3.717 -21.436 1.00 97.00 188 LEU A O 1
ATOM 1503 N N . PHE A 1 189 ? 12.328 -1.792 -20.295 1.00 98.31 189 PHE A N 1
ATOM 1504 C CA . PHE A 1 189 ? 11.910 -2.334 -19.009 1.00 98.31 189 PHE A CA 1
ATOM 1505 C C . PHE A 1 189 ? 10.401 -2.195 -18.834 1.00 98.31 189 PHE A C 1
ATOM 1507 O O . PHE A 1 189 ? 9.862 -1.097 -18.936 1.00 98.31 189 PHE A O 1
ATOM 1514 N N . LEU A 1 190 ? 9.722 -3.297 -18.521 1.00 98.19 190 LEU A N 1
ATOM 1515 C CA . LEU A 1 190 ? 8.300 -3.307 -18.188 1.00 98.19 190 LEU A CA 1
ATOM 1516 C C . LEU A 1 190 ? 8.121 -3.704 -16.724 1.00 98.19 190 LEU A C 1
ATOM 1518 O O . LEU A 1 190 ? 8.491 -4.809 -16.343 1.00 98.19 190 LEU A O 1
ATOM 1522 N N . PHE A 1 191 ? 7.513 -2.851 -15.908 1.00 97.88 191 PHE A N 1
ATOM 1523 C CA . PHE A 1 191 ? 7.143 -3.184 -14.533 1.00 97.88 191 PHE A CA 1
ATOM 1524 C C . PHE A 1 191 ? 5.645 -3.451 -14.444 1.00 97.88 191 PHE A C 1
ATOM 1526 O O . PHE A 1 191 ? 4.819 -2.581 -14.711 1.00 97.88 191 PHE A O 1
ATOM 1533 N N . GLY A 1 192 ? 5.287 -4.676 -14.069 1.00 95.75 192 GLY A N 1
ATOM 1534 C CA . GLY A 1 192 ? 3.900 -5.054 -13.847 1.00 95.75 192 GLY A CA 1
ATOM 1535 C C . GLY A 1 192 ? 3.386 -4.516 -12.515 1.00 95.75 192 GLY A C 1
ATOM 1536 O O . GLY A 1 192 ? 3.911 -4.880 -11.466 1.00 95.75 192 GLY A O 1
ATOM 1537 N N . SER A 1 193 ? 2.327 -3.712 -12.541 1.00 92.00 193 SER A N 1
ATOM 1538 C CA . SER A 1 193 ? 1.628 -3.266 -11.328 1.00 92.00 193 SER A CA 1
ATOM 1539 C C . SER A 1 193 ? 0.101 -3.306 -11.499 1.00 92.00 193 SER A C 1
ATOM 1541 O O . SER A 1 193 ? -0.411 -3.402 -12.622 1.00 92.00 193 SER A O 1
ATOM 1543 N N . TYR A 1 194 ? -0.606 -3.279 -10.369 1.00 84.88 194 TYR A N 1
ATOM 1544 C CA . TYR A 1 194 ? -2.055 -3.100 -10.260 1.00 84.88 194 TYR A CA 1
ATOM 1545 C C . TYR A 1 194 ? -2.414 -1.599 -10.301 1.00 84.88 194 TYR A C 1
ATOM 1547 O O . TYR A 1 194 ? -1.695 -0.814 -10.920 1.00 84.88 194 TYR A O 1
ATOM 1555 N N . THR A 1 195 ? -3.539 -1.186 -9.711 1.00 81.62 195 THR A N 1
ATOM 1556 C CA . THR A 1 195 ? -3.956 0.227 -9.690 1.00 81.62 195 THR A CA 1
ATOM 1557 C C . THR A 1 195 ? -3.004 1.087 -8.850 1.00 81.62 195 THR A C 1
ATOM 1559 O O . THR A 1 195 ? -2.463 2.051 -9.386 1.00 81.62 195 THR A O 1
ATOM 1562 N N . ILE A 1 196 ? -2.761 0.700 -7.592 1.00 89.88 196 ILE A N 1
ATOM 1563 C CA . ILE A 1 196 ? -1.743 1.243 -6.673 1.00 89.88 196 ILE A CA 1
ATOM 1564 C C . ILE A 1 196 ? -1.026 0.072 -5.984 1.00 89.88 196 ILE A C 1
ATOM 1566 O O . ILE A 1 196 ? -1.601 -1.015 -5.864 1.00 89.88 196 ILE A O 1
ATOM 1570 N N . GLY A 1 197 ? 0.204 0.286 -5.533 1.00 87.81 197 GLY A N 1
ATOM 1571 C CA . GLY A 1 197 ? 1.067 -0.731 -4.939 1.00 87.81 197 GLY A CA 1
ATOM 1572 C C . GLY A 1 197 ? 2.279 -1.028 -5.824 1.00 87.81 197 GLY A C 1
ATOM 1573 O O . GLY A 1 197 ? 2.234 -0.971 -7.062 1.00 87.81 197 GLY A O 1
ATOM 1574 N N . LYS A 1 198 ? 3.380 -1.408 -5.176 1.00 90.81 198 LYS A N 1
ATOM 1575 C CA . LYS A 1 198 ? 4.688 -1.748 -5.758 1.00 90.81 198 LYS A CA 1
ATOM 1576 C C . LYS A 1 198 ? 5.449 -0.552 -6.322 1.00 90.81 198 LYS A C 1
ATOM 1578 O O . LYS A 1 198 ? 6.475 -0.746 -6.961 1.00 90.81 198 LYS A O 1
ATOM 1583 N N . GLU A 1 199 ? 5.022 0.680 -6.057 1.00 95.12 199 GLU A N 1
ATOM 1584 C CA . GLU A 1 199 ? 5.672 1.907 -6.535 1.00 95.12 199 GLU A CA 1
ATOM 1585 C C . GLU A 1 199 ? 7.164 1.944 -6.206 1.00 95.12 199 GLU A C 1
ATOM 1587 O O . GLU A 1 199 ? 7.985 2.317 -7.043 1.00 95.12 199 GLU A O 1
ATOM 1592 N N . LYS A 1 200 ? 7.519 1.509 -4.990 1.00 94.31 200 LYS A N 1
ATOM 1593 C CA . LYS A 1 200 ? 8.901 1.495 -4.505 1.00 94.31 200 LYS A CA 1
ATOM 1594 C C . LYS A 1 200 ? 9.829 0.717 -5.446 1.00 94.31 200 LYS A C 1
ATOM 1596 O O . LYS A 1 200 ? 10.929 1.185 -5.699 1.00 94.31 200 LYS A O 1
ATOM 1601 N N . ILE A 1 201 ? 9.401 -0.414 -6.025 1.00 95.25 201 ILE A N 1
ATOM 1602 C CA . ILE A 1 201 ? 10.311 -1.238 -6.835 1.00 95.25 201 ILE A CA 1
ATOM 1603 C C . ILE A 1 201 ? 10.732 -0.547 -8.131 1.00 95.25 201 ILE A C 1
ATOM 1605 O O . ILE A 1 201 ? 11.919 -0.468 -8.439 1.00 95.25 201 ILE A O 1
ATOM 1609 N N . TYR A 1 202 ? 9.769 -0.027 -8.891 1.00 96.44 202 TYR A N 1
ATOM 1610 C CA . TYR A 1 202 ? 10.064 0.562 -10.189 1.00 96.44 202 TYR A CA 1
ATOM 1611 C C . TYR A 1 202 ? 10.643 1.969 -10.043 1.00 96.44 202 TYR A C 1
ATOM 1613 O O . TYR A 1 202 ? 11.454 2.363 -10.876 1.00 96.44 202 TYR A O 1
ATOM 1621 N N . LEU A 1 203 ? 10.297 2.698 -8.973 1.00 97.44 203 LEU A N 1
ATOM 1622 C CA . LEU A 1 203 ? 10.921 3.983 -8.658 1.00 97.44 203 LEU A CA 1
ATOM 1623 C C . LEU A 1 203 ? 12.387 3.813 -8.255 1.00 97.44 203 LEU A C 1
ATOM 1625 O O . LEU A 1 203 ? 13.223 4.540 -8.777 1.00 97.44 203 LEU A O 1
ATOM 1629 N N . SER A 1 204 ? 12.725 2.830 -7.414 1.00 98.00 204 SER A N 1
ATOM 1630 C CA . SER A 1 204 ? 14.123 2.581 -7.036 1.00 98.00 204 SER A CA 1
ATOM 1631 C C . SER A 1 204 ? 14.983 2.147 -8.226 1.00 98.00 204 SER A C 1
ATOM 1633 O O . SER A 1 204 ? 16.133 2.569 -8.347 1.00 98.00 204 SER A O 1
ATOM 1635 N N . VAL A 1 205 ? 14.432 1.347 -9.147 1.00 98.25 205 VAL A N 1
ATOM 1636 C CA . VAL A 1 205 ? 15.132 1.003 -10.395 1.00 98.25 205 VAL A CA 1
ATOM 1637 C C . VAL A 1 205 ? 15.296 2.233 -11.292 1.00 98.25 205 VAL A C 1
ATOM 1639 O O . VAL A 1 205 ? 16.380 2.453 -11.829 1.00 98.25 205 VAL A O 1
ATOM 1642 N N . ALA A 1 206 ? 14.257 3.058 -11.432 1.00 98.25 206 ALA A N 1
ATOM 1643 C CA . ALA A 1 206 ? 14.318 4.285 -12.220 1.00 98.25 206 ALA A CA 1
ATOM 1644 C C . ALA A 1 206 ? 15.356 5.273 -11.672 1.00 98.25 206 ALA A C 1
ATOM 1646 O O . ALA A 1 206 ? 16.178 5.775 -12.433 1.00 98.25 206 ALA A O 1
ATOM 1647 N N . GLU A 1 207 ? 15.373 5.492 -10.357 1.00 98.00 207 GLU A N 1
ATOM 1648 C CA . GLU A 1 207 ? 16.342 6.349 -9.675 1.00 98.00 207 GLU A CA 1
ATOM 1649 C C . GLU A 1 207 ? 17.772 5.856 -9.897 1.00 98.00 207 GLU A C 1
ATOM 1651 O O . GLU A 1 207 ? 18.633 6.627 -10.329 1.00 98.00 207 GLU A O 1
ATOM 1656 N N . ARG A 1 208 ? 18.019 4.553 -9.700 1.00 98.12 208 ARG A N 1
ATOM 1657 C CA . ARG A 1 208 ? 19.346 3.971 -9.924 1.00 98.12 208 ARG A CA 1
ATOM 1658 C C . ARG A 1 208 ? 19.824 4.159 -11.360 1.00 98.12 208 ARG A C 1
ATOM 1660 O O . ARG A 1 208 ? 20.979 4.518 -11.583 1.00 98.12 208 ARG A O 1
ATOM 1667 N N . LEU A 1 209 ? 18.948 3.903 -12.329 1.00 97.44 209 LEU A N 1
ATOM 1668 C CA . LEU A 1 209 ? 19.273 4.016 -13.749 1.00 97.44 209 LEU A CA 1
ATOM 1669 C C . LEU A 1 209 ? 19.190 5.457 -14.273 1.00 97.44 209 LEU A C 1
ATOM 1671 O O . LEU A 1 209 ? 19.487 5.685 -15.446 1.00 97.44 209 LEU A O 1
ATOM 1675 N N . LYS A 1 210 ? 18.809 6.423 -13.424 1.00 97.31 210 LYS A N 1
ATOM 1676 C CA . LYS A 1 210 ? 18.570 7.831 -13.780 1.00 97.31 210 LYS A CA 1
ATOM 1677 C C . LYS A 1 210 ? 17.568 7.979 -14.931 1.00 97.31 210 LYS A C 1
ATOM 1679 O O . LYS A 1 210 ? 17.771 8.754 -15.864 1.00 97.31 210 LYS A O 1
ATOM 1684 N N . LEU A 1 211 ? 16.489 7.206 -14.869 1.00 96.56 211 LEU A N 1
ATOM 1685 C CA . LEU A 1 211 ? 15.397 7.204 -15.835 1.00 96.56 211 LEU A CA 1
ATOM 1686 C C . LEU A 1 211 ? 14.147 7.844 -15.228 1.00 96.56 211 LEU A C 1
ATOM 1688 O O . LEU A 1 211 ? 13.897 7.731 -14.030 1.00 96.56 211 LEU A O 1
ATOM 1692 N N . LYS A 1 212 ? 13.307 8.442 -16.077 1.00 97.94 212 LYS A N 1
ATOM 1693 C CA . LYS A 1 212 ? 11.895 8.645 -15.730 1.00 97.94 212 LYS A CA 1
ATOM 1694 C C . LYS A 1 212 ? 11.137 7.314 -15.773 1.00 97.94 212 LYS A C 1
ATOM 1696 O O . LYS A 1 212 ? 11.603 6.342 -16.361 1.00 97.94 212 LYS A O 1
ATOM 1701 N N . VAL A 1 213 ? 9.930 7.284 -15.227 1.00 98.31 213 VAL A N 1
ATOM 1702 C CA . VAL A 1 213 ? 8.985 6.168 -15.280 1.00 98.31 213 VAL A CA 1
ATOM 1703 C C . VAL A 1 213 ? 7.814 6.558 -16.174 1.00 98.31 213 VAL A C 1
ATOM 1705 O O . VAL A 1 213 ? 7.051 7.467 -15.846 1.00 98.31 213 VAL A O 1
ATOM 1708 N N . TYR A 1 214 ? 7.644 5.869 -17.298 1.00 97.69 214 TYR A N 1
ATOM 1709 C CA . TYR A 1 214 ? 6.449 6.035 -18.115 1.00 97.69 214 TYR A CA 1
ATOM 1710 C C . TYR A 1 214 ? 5.244 5.347 -17.464 1.00 97.69 214 TYR A C 1
ATOM 1712 O O . TYR A 1 214 ? 5.287 4.159 -17.127 1.00 97.69 214 TYR A O 1
ATOM 1720 N N . VAL A 1 215 ? 4.143 6.087 -17.364 1.00 97.44 215 VAL A N 1
ATOM 1721 C CA . VAL A 1 215 ? 2.811 5.589 -17.010 1.00 97.44 215 VAL A CA 1
ATOM 1722 C C . VAL A 1 215 ? 1.781 6.168 -17.979 1.00 97.44 215 VAL A C 1
ATOM 1724 O O . VAL A 1 215 ? 1.967 7.258 -18.520 1.00 97.44 215 VAL A O 1
ATOM 1727 N N . ASP A 1 216 ? 0.671 5.467 -18.208 1.00 95.31 216 ASP A N 1
ATOM 1728 C CA . ASP A 1 216 ? -0.424 6.044 -18.990 1.00 95.31 216 ASP A CA 1
ATOM 1729 C C . ASP A 1 216 ? -1.104 7.217 -18.248 1.00 95.31 216 ASP A C 1
ATOM 1731 O O . ASP A 1 216 ? -0.927 7.424 -17.042 1.00 95.31 216 ASP A O 1
ATOM 1735 N N . LYS A 1 217 ? -1.916 7.999 -18.972 1.00 95.94 217 LYS A N 1
ATOM 1736 C CA . LYS A 1 217 ? -2.611 9.169 -18.406 1.00 95.94 217 LYS A CA 1
ATOM 1737 C C . LYS A 1 217 ? -3.555 8.806 -17.256 1.00 95.94 217 LYS A C 1
ATOM 1739 O O . LYS A 1 217 ? -3.781 9.642 -16.387 1.00 95.94 217 LYS A O 1
ATOM 1744 N N . ARG A 1 218 ? -4.132 7.600 -17.250 1.00 94.69 218 ARG A N 1
ATOM 1745 C CA . ARG A 1 218 ? -5.052 7.156 -16.195 1.00 94.69 218 ARG A CA 1
ATOM 1746 C C . ARG A 1 218 ? -4.277 6.885 -14.908 1.00 94.69 218 ARG A C 1
ATOM 1748 O O . ARG A 1 218 ? -4.641 7.426 -13.869 1.00 94.69 218 ARG A O 1
ATOM 1755 N N . ARG A 1 219 ? -3.197 6.105 -14.980 1.00 95.12 219 ARG A N 1
ATOM 1756 C CA . ARG A 1 219 ? -2.315 5.831 -13.841 1.00 95.12 219 ARG A CA 1
ATOM 1757 C C . ARG A 1 219 ? -1.642 7.106 -13.344 1.00 95.12 219 ARG A C 1
ATOM 1759 O O . ARG A 1 219 ? -1.556 7.278 -12.139 1.00 95.12 219 ARG A O 1
ATOM 1766 N N . TYR A 1 220 ? -1.248 8.028 -14.226 1.00 95.88 220 TYR A N 1
ATOM 1767 C CA . TYR A 1 220 ? -0.710 9.323 -13.797 1.00 95.88 220 TYR A CA 1
ATOM 1768 C C . TYR A 1 220 ? -1.697 10.087 -12.902 1.00 95.88 220 TYR A C 1
ATOM 1770 O O . TYR A 1 220 ? -1.309 10.518 -11.825 1.00 95.88 220 TYR A O 1
ATOM 1778 N N . ARG A 1 221 ? -2.983 10.177 -13.286 1.00 95.06 221 ARG A N 1
ATOM 1779 C CA . ARG A 1 221 ? -4.024 10.810 -12.449 1.00 95.06 221 ARG A CA 1
ATOM 1780 C C . ARG A 1 221 ? -4.190 10.117 -11.096 1.00 95.06 221 ARG A C 1
ATOM 1782 O O . ARG A 1 221 ? -4.296 10.797 -10.087 1.00 95.06 221 ARG A O 1
ATOM 1789 N N . ILE A 1 222 ? -4.182 8.781 -11.075 1.00 95.19 222 ILE A N 1
ATOM 1790 C CA . ILE A 1 222 ? -4.241 8.001 -9.826 1.00 95.19 222 ILE A CA 1
ATOM 1791 C C . ILE A 1 222 ? -3.048 8.338 -8.923 1.00 95.19 222 ILE A C 1
ATOM 1793 O O . ILE A 1 222 ? -3.229 8.585 -7.738 1.00 95.19 222 ILE A O 1
ATOM 1797 N N . LEU A 1 223 ? -1.834 8.381 -9.477 1.00 95.62 223 LEU A N 1
ATOM 1798 C CA . LEU A 1 223 ? -0.626 8.723 -8.723 1.00 95.62 223 LEU A CA 1
ATOM 1799 C C . LEU A 1 223 ? -0.657 10.172 -8.215 1.00 95.62 223 LEU A C 1
ATOM 1801 O O . LEU A 1 223 ? -0.195 10.436 -7.110 1.00 95.62 223 LEU A O 1
ATOM 1805 N N . SER A 1 224 ? -1.241 11.101 -8.979 1.00 95.31 224 SER A N 1
ATOM 1806 C CA . SER A 1 224 ? -1.427 12.494 -8.552 1.00 95.31 224 SER A CA 1
ATOM 1807 C C . SER A 1 224 ? -2.332 12.637 -7.325 1.00 95.31 224 SER A C 1
ATOM 1809 O O . SER A 1 224 ? -2.168 13.597 -6.583 1.00 95.31 224 SER A O 1
ATOM 1811 N N . ALA A 1 225 ? -3.237 11.686 -7.077 1.00 95.62 225 ALA A N 1
ATOM 1812 C CA . ALA A 1 225 ? -4.108 11.682 -5.900 1.00 95.62 225 ALA A CA 1
ATOM 1813 C C . ALA A 1 225 ? -3.394 11.242 -4.604 1.00 95.62 225 ALA A C 1
ATOM 1815 O O . ALA A 1 225 ? -3.978 11.329 -3.524 1.00 95.62 225 ALA A O 1
ATOM 1816 N N . LEU A 1 226 ? -2.143 10.764 -4.694 1.00 94.38 226 LEU A N 1
ATOM 1817 C CA . LEU A 1 226 ? -1.395 10.195 -3.567 1.00 94.38 226 LEU A CA 1
ATOM 1818 C C . LEU A 1 226 ? -0.708 11.229 -2.662 1.00 94.38 226 LEU A C 1
ATOM 1820 O O . LEU A 1 226 ? -0.040 10.829 -1.708 1.00 94.38 226 LEU A O 1
ATOM 1824 N N . GLU A 1 227 ? -0.846 12.526 -2.958 1.00 93.62 227 GLU A N 1
ATOM 1825 C CA . GLU A 1 227 ? -0.256 13.628 -2.175 1.00 93.62 227 GLU A CA 1
ATOM 1826 C C . GLU A 1 227 ? 1.268 13.503 -2.000 1.00 93.62 227 GLU A C 1
ATOM 1828 O O . GLU A 1 227 ? 1.846 13.815 -0.957 1.00 93.62 227 GLU A O 1
ATOM 1833 N N . TRP A 1 228 ? 1.951 12.996 -3.026 1.00 93.69 228 TRP A N 1
ATOM 1834 C CA . TRP A 1 228 ? 3.403 12.884 -3.004 1.00 93.69 228 TRP A CA 1
ATOM 1835 C C . TRP A 1 228 ? 4.105 14.221 -3.268 1.00 93.69 228 TRP A C 1
ATOM 1837 O O . TRP A 1 228 ? 3.588 15.049 -4.022 1.00 93.69 228 TRP A O 1
ATOM 1847 N N . PRO A 1 229 ? 5.334 14.400 -2.741 1.00 93.88 229 PRO A N 1
ATOM 1848 C CA . PRO A 1 229 ? 6.168 15.548 -3.077 1.00 93.88 229 PRO A CA 1
ATOM 1849 C C . PRO A 1 229 ? 6.365 15.696 -4.590 1.00 93.88 229 PRO A C 1
ATOM 1851 O O . PRO A 1 229 ? 6.452 14.700 -5.323 1.00 93.88 229 PRO A O 1
ATOM 1854 N N . LYS A 1 230 ? 6.481 16.943 -5.061 1.00 93.50 230 LYS A N 1
ATOM 1855 C CA . LYS A 1 230 ? 6.636 17.259 -6.492 1.00 93.50 230 LYS A CA 1
ATOM 1856 C C . LYS A 1 230 ? 7.851 16.557 -7.095 1.00 93.50 230 LYS A C 1
ATOM 1858 O O . LYS A 1 230 ? 7.784 16.076 -8.218 1.00 93.50 230 LYS A O 1
ATOM 1863 N N . GLU A 1 231 ? 8.927 16.430 -6.330 1.00 93.25 231 GLU A N 1
ATOM 1864 C CA . GLU A 1 231 ? 10.169 15.757 -6.711 1.00 93.25 231 GLU A CA 1
ATOM 1865 C C . GLU A 1 231 ? 9.912 14.292 -7.074 1.00 93.25 231 GLU A C 1
ATOM 1867 O O . GLU A 1 231 ? 10.409 13.801 -8.088 1.00 93.25 231 GLU A O 1
ATOM 1872 N N . ARG A 1 232 ? 9.063 13.611 -6.295 1.00 93.75 232 ARG A N 1
ATOM 1873 C CA . ARG A 1 232 ? 8.662 12.231 -6.573 1.00 93.75 232 ARG A CA 1
ATOM 1874 C C . ARG A 1 232 ? 7.759 12.154 -7.800 1.00 93.75 232 ARG A C 1
ATOM 1876 O O . ARG A 1 232 ? 7.934 11.263 -8.628 1.00 93.75 232 ARG A O 1
ATOM 1883 N N . MET A 1 233 ? 6.831 13.098 -7.959 1.00 96.19 233 MET A N 1
ATOM 1884 C CA . MET A 1 233 ? 5.971 13.160 -9.147 1.00 96.19 233 MET A CA 1
ATOM 1885 C C . MET A 1 233 ? 6.749 13.467 -10.436 1.00 96.19 233 MET A C 1
ATOM 1887 O O . MET A 1 233 ? 6.390 12.955 -11.497 1.00 96.19 233 MET A O 1
ATOM 1891 N N . ASN A 1 234 ? 7.855 14.212 -10.352 1.00 95.94 234 ASN A N 1
ATOM 1892 C CA . ASN A 1 234 ? 8.730 14.533 -11.486 1.00 95.94 234 ASN A CA 1
ATOM 1893 C C . ASN A 1 234 ? 9.470 13.314 -12.058 1.00 95.94 234 ASN A C 1
ATOM 1895 O O . ASN A 1 234 ? 9.957 13.366 -13.191 1.00 95.94 234 ASN A O 1
ATOM 1899 N N . MET A 1 235 ? 9.534 12.207 -11.310 1.00 97.38 235 MET A N 1
ATOM 1900 C CA . MET A 1 235 ? 10.056 10.943 -11.827 1.00 97.38 235 MET A CA 1
ATOM 1901 C C . MET A 1 235 ? 9.134 10.329 -12.883 1.00 97.38 235 MET A C 1
ATOM 1903 O O . MET A 1 235 ? 9.594 9.514 -13.675 1.00 97.38 235 MET A O 1
ATOM 1907 N N . PHE A 1 236 ? 7.852 10.696 -12.926 1.00 97.69 236 PHE A N 1
ATOM 1908 C CA . PHE A 1 236 ? 6.896 10.134 -13.873 1.00 97.69 236 PHE A CA 1
ATOM 1909 C C . PHE A 1 236 ? 6.800 10.948 -15.163 1.00 97.69 236 PHE A C 1
ATOM 1911 O O . PHE A 1 236 ? 6.979 12.165 -15.190 1.00 97.69 236 PHE A O 1
ATOM 1918 N N . THR A 1 237 ? 6.455 10.270 -16.252 1.00 97.56 237 THR A N 1
ATOM 1919 C CA . THR A 1 237 ? 6.105 10.893 -17.530 1.00 97.56 237 THR A CA 1
ATOM 1920 C C . THR A 1 237 ? 4.941 10.151 -18.176 1.00 97.56 237 THR A C 1
ATOM 1922 O O . THR A 1 237 ? 4.785 8.943 -18.007 1.00 97.56 237 THR A O 1
ATOM 1925 N N . THR A 1 238 ? 4.119 10.876 -18.933 1.00 97.06 238 THR A N 1
ATOM 1926 C CA . THR A 1 238 ? 3.085 10.284 -19.802 1.00 97.06 238 THR A CA 1
ATOM 1927 C C . THR A 1 238 ? 3.536 10.200 -21.258 1.00 97.06 238 THR A C 1
ATOM 1929 O O . THR A 1 238 ? 2.759 9.819 -22.134 1.00 97.06 238 THR A O 1
ATOM 1932 N N . ASN A 1 239 ? 4.805 10.524 -21.517 1.00 93.94 239 ASN A N 1
ATOM 1933 C CA . ASN A 1 239 ? 5.422 10.468 -22.825 1.00 93.94 239 ASN A CA 1
ATOM 1934 C C . ASN A 1 239 ? 6.363 9.255 -22.924 1.00 93.94 239 ASN A C 1
ATOM 1936 O O . ASN A 1 239 ? 7.401 9.204 -22.262 1.00 93.94 239 ASN A O 1
ATOM 1940 N N . LYS A 1 240 ? 6.020 8.274 -23.774 1.00 91.00 240 LYS A N 1
ATOM 1941 C CA . LYS A 1 240 ? 6.839 7.062 -23.987 1.00 91.00 240 LYS A CA 1
ATOM 1942 C C . LYS A 1 240 ? 8.237 7.378 -24.524 1.00 91.00 240 LYS A C 1
ATOM 1944 O O . LYS A 1 240 ? 9.149 6.585 -24.322 1.00 91.00 240 LYS A O 1
ATOM 1949 N N . THR A 1 241 ? 8.426 8.529 -25.172 1.00 88.56 241 THR A N 1
ATOM 1950 C CA . THR A 1 241 ? 9.722 8.926 -25.738 1.00 88.56 241 THR A CA 1
ATOM 1951 C C . THR A 1 241 ? 10.730 9.389 -24.688 1.00 88.56 241 THR A C 1
ATOM 1953 O O . THR A 1 241 ? 11.920 9.470 -24.968 1.00 88.56 241 THR A O 1
ATOM 1956 N N . GLU A 1 242 ? 10.276 9.700 -23.475 1.00 92.19 242 GLU A N 1
ATOM 1957 C CA . GLU A 1 242 ? 11.127 10.201 -22.391 1.00 92.19 242 GLU A CA 1
ATOM 1958 C C . GLU A 1 242 ? 11.694 9.086 -21.505 1.00 92.19 242 GLU A C 1
ATOM 1960 O O . GLU A 1 242 ? 12.503 9.358 -20.618 1.00 92.19 242 GLU A O 1
ATOM 1965 N N . SER A 1 243 ? 11.270 7.832 -21.695 1.00 94.56 243 SER A N 1
ATOM 1966 C CA . SER A 1 243 ? 11.715 6.726 -20.849 1.00 94.56 243 SER A CA 1
ATOM 1967 C C . SER A 1 243 ? 11.643 5.366 -21.538 1.00 94.56 243 SER A C 1
ATOM 1969 O O . SER A 1 243 ? 10.714 5.071 -22.283 1.00 94.56 243 SER A O 1
ATOM 1971 N N . CYS A 1 244 ? 12.600 4.496 -21.214 1.00 95.44 244 CYS A N 1
ATOM 1972 C CA . CYS A 1 244 ? 12.564 3.069 -21.525 1.00 95.44 244 CYS A CA 1
ATOM 1973 C C . CYS A 1 244 ? 12.111 2.192 -20.346 1.00 95.44 244 CYS A C 1
ATOM 1975 O O . CYS A 1 244 ? 12.316 0.984 -20.383 1.00 95.44 244 CYS A O 1
ATOM 1977 N N . LEU A 1 245 ? 11.526 2.773 -19.297 1.00 97.81 245 LEU A N 1
ATOM 1978 C CA . LEU A 1 245 ? 10.973 2.065 -18.145 1.00 97.81 245 LEU A CA 1
ATOM 1979 C C . LEU A 1 245 ? 9.481 2.367 -18.044 1.00 97.81 245 LEU A C 1
ATOM 1981 O O . LEU A 1 245 ? 9.081 3.480 -17.707 1.00 97.81 245 LEU A O 1
ATOM 1985 N N . TRP A 1 246 ? 8.653 1.384 -18.384 1.00 97.56 246 TRP A N 1
ATOM 1986 C CA . TRP A 1 246 ? 7.206 1.526 -18.517 1.00 97.56 246 TRP A CA 1
ATOM 1987 C C . TRP A 1 246 ? 6.484 0.698 -17.459 1.00 97.56 246 TRP A C 1
ATOM 1989 O O . TRP A 1 246 ? 6.770 -0.488 -17.287 1.00 97.56 246 TRP A O 1
ATOM 1999 N N . VAL A 1 247 ? 5.502 1.287 -16.778 1.00 97.62 247 VAL A N 1
ATOM 2000 C CA . VAL A 1 247 ? 4.624 0.534 -15.873 1.00 97.62 247 VAL A CA 1
ATOM 2001 C C . VAL A 1 247 ? 3.382 0.096 -16.633 1.00 97.62 247 VAL A C 1
ATOM 2003 O O . VAL A 1 247 ? 2.624 0.922 -17.141 1.00 97.62 247 VAL A O 1
ATOM 2006 N N . VAL A 1 248 ? 3.129 -1.208 -16.656 1.00 95.88 248 VAL A N 1
ATOM 2007 C CA . VAL A 1 248 ? 2.029 -1.836 -17.404 1.00 95.88 248 VAL A CA 1
ATOM 2008 C C . VAL A 1 248 ? 1.158 -2.685 -16.470 1.00 95.88 248 VAL A C 1
ATOM 2010 O O . VAL A 1 248 ? 1.581 -3.004 -15.353 1.00 95.88 248 VAL A O 1
ATOM 2013 N N . PRO A 1 249 ? -0.077 -3.045 -16.859 1.00 94.44 249 PRO A N 1
ATOM 2014 C CA . PRO A 1 249 ? -0.862 -4.035 -16.131 1.00 94.44 249 PRO A CA 1
ATOM 2015 C C . PRO A 1 249 ? -0.074 -5.333 -15.924 1.00 94.44 249 PRO A C 1
ATOM 2017 O O . PRO A 1 249 ? 0.490 -5.883 -16.871 1.00 94.44 249 PRO A O 1
ATOM 2020 N N . LEU A 1 250 ? -0.064 -5.867 -14.697 1.00 92.88 250 LEU A N 1
ATOM 2021 C CA . LEU A 1 250 ? 0.712 -7.070 -14.360 1.00 92.88 250 LEU A CA 1
ATOM 2022 C C . LEU A 1 250 ? 0.425 -8.260 -15.299 1.00 92.88 250 LEU A C 1
ATOM 2024 O O . LEU A 1 250 ? 1.342 -9.003 -15.647 1.00 92.88 250 LEU A O 1
ATOM 2028 N N . GLY A 1 251 ? -0.818 -8.440 -15.756 1.00 92.06 251 GLY A N 1
ATOM 2029 C CA . GLY A 1 251 ? -1.191 -9.502 -16.703 1.00 92.06 251 GLY A CA 1
ATOM 2030 C C . GLY A 1 251 ? -0.493 -9.414 -18.070 1.00 92.06 251 GLY A C 1
ATOM 2031 O O . GLY A 1 251 ? -0.275 -10.439 -18.711 1.00 92.06 251 GLY A O 1
ATOM 2032 N N . GLN A 1 252 ? -0.068 -8.218 -18.487 1.00 95.06 252 GLN A N 1
ATOM 2033 C CA . GLN A 1 252 ? 0.571 -7.974 -19.787 1.00 95.06 252 GLN A CA 1
ATOM 2034 C C . GLN A 1 252 ? 2.089 -8.214 -19.775 1.00 95.06 252 GLN A C 1
ATOM 2036 O O . GLN A 1 252 ? 2.726 -8.213 -20.824 1.00 95.06 252 GLN A O 1
ATOM 2041 N N . VAL A 1 253 ? 2.690 -8.476 -18.609 1.00 96.25 253 VAL A N 1
ATOM 2042 C CA . VAL A 1 253 ? 4.111 -8.841 -18.511 1.00 96.25 253 VAL A CA 1
ATOM 2043 C C . VAL A 1 253 ? 4.287 -10.331 -18.813 1.00 96.25 253 VAL A C 1
ATOM 2045 O O . VAL A 1 253 ? 4.421 -11.157 -17.905 1.00 96.25 253 VAL A O 1
ATOM 2048 N N . ASN A 1 254 ? 4.221 -10.683 -20.094 1.00 95.50 254 ASN A N 1
ATOM 2049 C CA . ASN A 1 254 ? 4.474 -12.025 -20.611 1.00 95.50 254 ASN A CA 1
ATOM 2050 C C . ASN A 1 254 ? 4.959 -11.962 -22.075 1.00 95.50 254 ASN A C 1
ATOM 2052 O O . ASN A 1 254 ? 4.792 -10.947 -22.748 1.00 95.50 254 ASN A O 1
ATOM 2056 N N . PHE A 1 255 ? 5.537 -13.054 -22.586 1.00 96.19 255 PHE A N 1
ATOM 2057 C CA . PHE A 1 255 ? 6.200 -13.056 -23.896 1.00 96.19 255 PHE A CA 1
ATOM 2058 C C . PHE A 1 255 ? 5.306 -12.695 -25.085 1.00 96.19 255 PHE A C 1
ATOM 2060 O O . PHE A 1 255 ? 5.839 -12.248 -26.096 1.00 96.19 255 PHE A O 1
ATOM 2067 N N . LYS A 1 256 ? 3.983 -12.898 -25.007 1.00 94.50 256 LYS A N 1
ATOM 2068 C CA . LYS A 1 256 ? 3.072 -12.546 -26.102 1.00 94.50 256 LYS A CA 1
ATOM 2069 C C . LYS A 1 256 ? 2.959 -11.026 -26.223 1.00 94.50 256 LYS A C 1
ATOM 2071 O O . LYS A 1 256 ? 3.365 -10.481 -27.242 1.00 94.50 256 LYS A O 1
ATOM 2076 N N . GLN A 1 257 ? 2.498 -10.356 -25.169 1.00 96.00 257 GLN A N 1
ATOM 2077 C CA . GLN A 1 257 ? 2.317 -8.899 -25.163 1.00 96.00 257 GLN A CA 1
ATOM 2078 C C . GLN A 1 257 ? 3.645 -8.123 -25.158 1.00 96.00 257 GLN A C 1
ATOM 2080 O O . GLN A 1 257 ? 3.714 -7.020 -25.686 1.00 96.00 257 GLN A O 1
ATOM 2085 N N . MET A 1 258 ? 4.735 -8.690 -24.628 1.00 96.00 258 MET A N 1
ATOM 2086 C CA . MET A 1 258 ? 6.057 -8.043 -24.680 1.00 96.00 258 MET A CA 1
ATOM 2087 C C . MET A 1 258 ? 6.555 -7.779 -26.106 1.00 96.00 258 MET A C 1
ATOM 2089 O O . MET A 1 258 ? 7.307 -6.827 -26.304 1.00 96.00 258 MET A O 1
ATOM 2093 N N . ARG A 1 259 ? 6.131 -8.582 -27.094 1.00 94.25 259 ARG A N 1
ATOM 2094 C CA . ARG A 1 259 ? 6.418 -8.310 -28.511 1.00 94.25 259 ARG A CA 1
ATOM 2095 C C . ARG A 1 259 ? 5.739 -7.031 -28.979 1.00 94.25 259 ARG A C 1
ATOM 2097 O O . ARG A 1 259 ? 6.404 -6.160 -29.519 1.00 94.25 259 ARG A O 1
ATOM 2104 N N . GLU A 1 260 ? 4.454 -6.890 -28.668 1.00 94.12 260 GLU A N 1
ATOM 2105 C CA . GLU A 1 260 ? 3.647 -5.725 -29.039 1.00 94.12 260 GLU A CA 1
ATOM 2106 C C . GLU A 1 260 ? 4.230 -4.431 -28.445 1.00 94.12 260 GLU A C 1
ATOM 2108 O O . GLU A 1 260 ? 4.314 -3.421 -29.139 1.00 94.12 260 GLU A O 1
ATOM 2113 N N . PHE A 1 261 ? 4.718 -4.469 -27.197 1.00 93.69 261 PHE A N 1
ATOM 2114 C CA . PHE A 1 261 ? 5.410 -3.326 -26.587 1.00 93.69 261 PHE A CA 1
ATOM 2115 C C . PHE A 1 261 ? 6.753 -3.003 -27.245 1.00 93.69 261 PHE A C 1
ATOM 2117 O O . PHE A 1 261 ? 7.107 -1.831 -27.352 1.00 93.69 261 PHE A O 1
ATOM 2124 N N . MET A 1 262 ? 7.508 -4.019 -27.675 1.00 92.81 262 MET A N 1
ATOM 2125 C CA . MET A 1 262 ? 8.762 -3.817 -28.406 1.00 92.81 262 MET A CA 1
ATOM 2126 C C . MET A 1 262 ? 8.504 -3.124 -29.742 1.00 92.81 262 MET A C 1
ATOM 2128 O O . MET A 1 262 ? 9.176 -2.146 -30.066 1.00 92.81 262 MET A O 1
ATOM 2132 N N . ASP A 1 263 ? 7.516 -3.622 -30.486 1.00 91.94 263 ASP A N 1
ATOM 2133 C CA . ASP A 1 263 ? 7.118 -3.068 -31.776 1.00 91.94 263 ASP A CA 1
ATOM 2134 C C . ASP A 1 263 ? 6.626 -1.636 -31.596 1.00 91.94 263 ASP A C 1
ATOM 2136 O O . ASP A 1 263 ? 7.059 -0.743 -32.315 1.00 91.94 263 ASP A O 1
ATOM 2140 N N . GLU A 1 264 ? 5.783 -1.386 -30.590 1.00 90.19 264 GLU A N 1
ATOM 2141 C CA . GLU A 1 264 ? 5.328 -0.043 -30.241 1.00 90.19 264 GLU A CA 1
ATOM 2142 C C . GLU A 1 264 ? 6.485 0.895 -29.880 1.00 90.19 264 GLU A C 1
ATOM 2144 O O . GLU A 1 264 ? 6.541 2.009 -30.393 1.00 90.19 264 GLU A O 1
ATOM 2149 N N . GLY A 1 265 ? 7.413 0.460 -29.026 1.00 88.12 265 GLY A N 1
ATOM 2150 C CA . GLY A 1 265 ? 8.545 1.276 -28.589 1.00 88.12 265 GLY A CA 1
ATOM 2151 C C . GLY A 1 265 ? 9.543 1.593 -29.701 1.00 88.12 265 GLY A C 1
ATOM 2152 O O . GLY A 1 265 ? 10.203 2.628 -29.650 1.00 88.12 265 GLY A O 1
ATOM 2153 N N . ASN A 1 266 ? 9.636 0.728 -30.711 1.00 90.62 266 ASN A N 1
ATOM 2154 C CA . ASN A 1 266 ? 10.478 0.934 -31.887 1.00 90.62 266 ASN A CA 1
ATOM 2155 C C . ASN A 1 266 ? 9.779 1.714 -33.010 1.00 90.62 266 ASN A C 1
ATOM 2157 O O . ASN A 1 266 ? 10.442 2.099 -33.976 1.00 90.62 266 ASN A O 1
ATOM 2161 N N . LYS A 1 267 ? 8.471 2.000 -32.901 1.00 85.25 267 LYS A N 1
ATOM 2162 C CA . LYS A 1 267 ? 7.802 2.897 -33.854 1.00 85.25 267 LYS A CA 1
ATOM 2163 C C . LYS A 1 267 ? 8.488 4.264 -33.833 1.00 85.25 267 LYS A C 1
ATOM 2165 O O . LYS A 1 267 ? 8.808 4.806 -32.778 1.00 85.25 267 LYS A O 1
ATOM 2170 N N . ASN A 1 268 ? 8.681 4.832 -35.020 1.00 66.88 268 ASN A N 1
ATOM 2171 C CA . ASN A 1 268 ? 9.213 6.178 -35.252 1.00 66.88 268 ASN A CA 1
ATOM 2172 C C . ASN A 1 268 ? 10.677 6.425 -34.829 1.00 66.88 268 ASN A C 1
ATOM 2174 O O . ASN A 1 268 ? 11.079 7.583 -34.797 1.00 66.88 268 ASN A O 1
ATOM 2178 N N . ASN A 1 269 ? 11.480 5.389 -34.530 1.00 66.56 269 ASN A N 1
ATOM 2179 C CA . ASN A 1 269 ? 12.916 5.517 -34.196 1.00 66.56 269 ASN A CA 1
ATOM 2180 C C . ASN A 1 269 ? 13.219 6.625 -33.169 1.00 66.56 269 ASN A C 1
ATOM 2182 O O . ASN A 1 269 ? 14.196 7.361 -33.274 1.00 66.56 269 ASN A O 1
ATOM 2186 N N . VAL A 1 270 ? 12.351 6.743 -32.168 1.00 64.88 270 VAL A N 1
ATOM 2187 C CA . VAL A 1 270 ? 12.350 7.826 -31.178 1.00 64.88 270 VAL A CA 1
ATOM 2188 C C . VAL A 1 270 ? 13.676 7.950 -30.417 1.00 64.88 270 VAL A C 1
ATOM 2190 O O . VAL A 1 270 ? 14.059 9.031 -29.972 1.00 64.88 270 VAL A O 1
ATOM 2193 N N . PHE A 1 271 ? 14.381 6.836 -30.245 1.00 66.00 271 PHE A N 1
ATOM 2194 C CA . PHE A 1 271 ? 15.659 6.782 -29.557 1.00 66.00 271 PHE A CA 1
ATOM 2195 C C . PHE A 1 271 ? 16.814 6.587 -30.537 1.00 66.00 271 PHE A C 1
ATOM 2197 O O . PHE A 1 271 ? 16.675 5.910 -31.549 1.00 66.00 271 PHE A O 1
ATOM 2204 N N . SER A 1 272 ? 18.000 7.073 -30.152 1.00 71.38 272 SER A N 1
ATOM 2205 C CA . SER A 1 272 ? 19.260 6.922 -30.903 1.00 71.38 272 SER A CA 1
ATOM 2206 C C . SER A 1 272 ? 19.663 5.478 -31.237 1.00 71.38 272 SER A C 1
ATOM 2208 O O . SER A 1 272 ? 20.545 5.266 -32.061 1.00 71.38 272 SER A O 1
ATOM 2210 N N . ALA A 1 273 ? 19.043 4.491 -30.589 1.00 78.62 273 ALA A N 1
ATOM 2211 C CA . ALA A 1 273 ? 19.188 3.075 -30.886 1.00 78.62 273 ALA A CA 1
ATOM 2212 C C . ALA A 1 273 ? 17.849 2.364 -30.624 1.00 78.62 273 ALA A C 1
ATOM 2214 O O . ALA A 1 273 ? 17.152 2.741 -29.669 1.00 78.62 273 ALA A O 1
ATOM 2215 N N . PRO A 1 274 ? 17.500 1.334 -31.417 1.00 87.44 274 PRO A N 1
ATOM 2216 C CA . PRO A 1 274 ? 16.270 0.579 -31.223 1.00 87.44 274 PRO A CA 1
ATOM 2217 C C . PRO A 1 274 ? 16.326 -0.241 -29.932 1.00 87.44 274 PRO A C 1
ATOM 2219 O O . PRO A 1 274 ? 17.396 -0.638 -29.450 1.00 87.44 274 PRO A O 1
ATOM 2222 N N . TYR A 1 275 ? 15.155 -0.566 -29.393 1.00 92.62 275 TYR A N 1
ATOM 2223 C CA . TYR A 1 275 ? 15.028 -1.626 -28.411 1.00 92.62 275 TYR A CA 1
ATOM 2224 C C . TYR A 1 275 ? 15.427 -2.949 -29.057 1.00 92.62 275 TYR A C 1
ATOM 2226 O O . TYR A 1 275 ? 14.788 -3.401 -30.007 1.00 92.62 275 TYR A O 1
ATOM 2234 N N . GLY A 1 276 ? 16.491 -3.560 -28.539 1.00 92.19 276 GLY A N 1
ATOM 2235 C CA . GLY A 1 276 ? 16.945 -4.900 -28.916 1.00 92.19 276 GLY A CA 1
ATOM 2236 C C . GLY A 1 276 ? 16.412 -5.975 -27.976 1.00 92.19 276 GLY A C 1
ATOM 2237 O O . GLY A 1 276 ? 16.414 -7.155 -28.324 1.00 92.19 276 GLY A O 1
ATOM 2238 N N . ARG A 1 277 ? 15.918 -5.562 -26.803 1.00 94.06 277 ARG A N 1
ATOM 2239 C CA . ARG A 1 277 ? 15.509 -6.449 -25.719 1.00 94.06 277 ARG A CA 1
ATOM 2240 C C . ARG A 1 277 ? 14.349 -5.863 -24.922 1.00 94.06 277 ARG A C 1
ATOM 2242 O O . ARG A 1 277 ? 14.302 -4.652 -24.704 1.00 94.06 277 ARG A O 1
ATOM 2249 N N . VAL A 1 278 ? 13.451 -6.724 -24.444 1.00 97.12 278 VAL A N 1
ATOM 2250 C CA . VAL A 1 278 ? 12.406 -6.344 -23.480 1.00 97.12 278 VAL A CA 1
ATOM 2251 C C . VAL A 1 278 ? 12.535 -7.191 -22.223 1.00 97.12 278 VAL A C 1
ATOM 2253 O O . VAL A 1 278 ? 12.577 -8.422 -22.282 1.00 97.12 278 VAL A O 1
ATOM 2256 N N . VAL A 1 279 ? 12.572 -6.519 -21.079 1.00 97.94 279 VAL A N 1
ATOM 2257 C CA . VAL A 1 279 ? 12.770 -7.117 -19.761 1.00 97.94 279 VAL A CA 1
ATOM 2258 C C . VAL A 1 279 ? 11.574 -6.764 -18.889 1.00 97.94 279 VAL A C 1
ATOM 2260 O O . VAL A 1 279 ? 11.356 -5.609 -18.538 1.00 97.94 279 VAL A O 1
ATOM 2263 N N . GLY A 1 280 ? 10.770 -7.768 -18.564 1.00 97.94 280 GLY A N 1
ATOM 2264 C CA . GLY A 1 280 ? 9.572 -7.633 -17.754 1.00 97.94 280 GLY A CA 1
ATOM 2265 C C . GLY A 1 280 ? 9.815 -8.031 -16.306 1.00 97.94 280 GLY A C 1
ATOM 2266 O O . GLY A 1 280 ? 10.213 -9.160 -16.045 1.00 97.94 280 GLY A O 1
ATOM 2267 N N . PHE A 1 281 ? 9.505 -7.159 -15.357 1.00 97.62 281 PHE A N 1
ATOM 2268 C CA . PHE A 1 281 ? 9.478 -7.454 -13.931 1.00 97.62 281 PHE A CA 1
ATOM 2269 C C . PHE A 1 281 ? 8.041 -7.695 -13.473 1.00 97.62 281 PHE A C 1
ATOM 2271 O O . PHE A 1 281 ? 7.141 -6.886 -13.708 1.00 97.62 281 PHE A O 1
ATOM 2278 N N . ARG A 1 282 ? 7.829 -8.817 -12.788 1.00 95.88 282 ARG A N 1
ATOM 2279 C CA . ARG A 1 282 ? 6.579 -9.191 -12.125 1.00 95.88 282 ARG A CA 1
ATOM 2280 C C . ARG A 1 282 ? 6.829 -9.192 -10.616 1.00 95.88 282 ARG A C 1
ATOM 2282 O O . ARG A 1 282 ? 7.267 -10.217 -10.096 1.00 95.88 282 ARG A O 1
ATOM 2289 N N . PRO A 1 283 ? 6.594 -8.073 -9.910 1.00 91.25 283 PRO A N 1
ATOM 2290 C CA . PRO A 1 283 ? 6.663 -8.044 -8.460 1.00 91.25 283 PRO A CA 1
ATOM 2291 C C . PRO A 1 283 ? 5.434 -8.768 -7.914 1.00 91.25 283 PRO A C 1
ATOM 2293 O O . PRO A 1 283 ? 4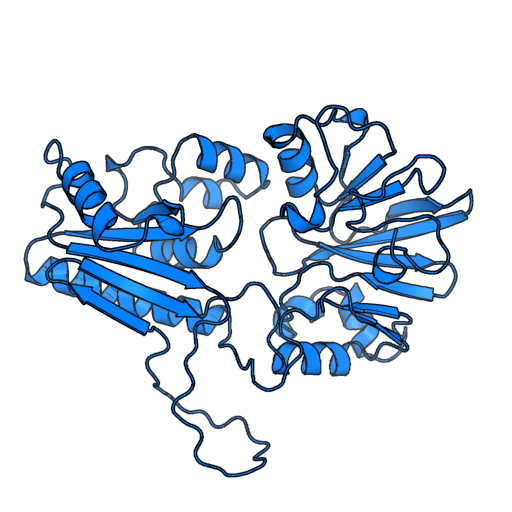.296 -8.355 -8.149 1.00 91.25 283 PRO A O 1
ATOM 2296 N N . THR A 1 284 ? 5.649 -9.887 -7.243 1.00 80.19 284 THR A N 1
ATOM 2297 C CA . THR A 1 284 ? 4.603 -10.737 -6.667 1.00 80.19 284 THR A CA 1
ATOM 2298 C C . THR A 1 284 ? 5.050 -11.186 -5.285 1.00 80.19 284 THR A C 1
ATOM 2300 O O . THR A 1 284 ? 6.239 -11.403 -5.091 1.00 80.19 284 THR A O 1
ATOM 2303 N N . GLY A 1 285 ? 4.115 -11.336 -4.339 1.00 70.75 285 GLY A N 1
ATOM 2304 C CA . GLY A 1 285 ? 4.433 -11.743 -2.967 1.00 70.75 285 GLY A CA 1
ATOM 2305 C C . GLY A 1 285 ? 5.062 -13.138 -2.915 1.00 70.75 285 GLY A C 1
ATOM 2306 O O . GLY A 1 285 ? 6.282 -13.287 -2.973 1.00 70.75 285 GLY A O 1
ATOM 2307 N N . TRP A 1 286 ? 4.246 -14.189 -2.844 1.00 62.97 286 TRP A N 1
ATOM 2308 C CA . TRP A 1 286 ? 4.768 -15.555 -2.828 1.00 62.97 286 TRP A CA 1
ATOM 2309 C C . TRP A 1 286 ? 4.850 -16.170 -4.234 1.00 62.97 286 TRP A C 1
ATOM 2311 O O . TRP A 1 286 ? 3.923 -16.804 -4.724 1.00 62.97 286 TRP A O 1
ATOM 2321 N N . THR A 1 287 ? 6.000 -16.003 -4.887 1.00 51.41 287 THR A N 1
ATOM 2322 C CA . THR A 1 287 ? 6.435 -16.843 -6.026 1.00 51.41 287 THR A CA 1
ATOM 2323 C C . THR A 1 287 ? 7.736 -17.586 -5.728 1.00 51.41 287 THR A C 1
ATOM 2325 O O . THR A 1 287 ? 8.341 -18.181 -6.621 1.00 51.41 287 THR A O 1
ATOM 2328 N N . TYR A 1 288 ? 8.185 -17.559 -4.469 1.00 46.34 288 TYR A N 1
ATOM 2329 C CA . TYR A 1 288 ? 9.388 -18.256 -4.039 1.00 46.34 288 TYR A CA 1
ATOM 2330 C C . TYR A 1 288 ? 9.129 -19.764 -4.010 1.00 46.34 288 TYR A C 1
ATOM 2332 O O . TYR A 1 288 ? 8.596 -20.315 -3.049 1.00 46.34 288 TYR A O 1
ATOM 2340 N N . SER A 1 289 ? 9.524 -20.445 -5.082 1.00 43.31 289 SER A N 1
ATOM 2341 C CA . SER A 1 289 ? 9.697 -21.892 -5.050 1.00 43.31 289 SER A CA 1
ATOM 2342 C C . SER A 1 289 ? 10.929 -22.174 -4.196 1.00 43.31 289 SER A C 1
ATOM 2344 O O . SER A 1 289 ? 12.056 -21.998 -4.660 1.00 43.31 289 SER A O 1
ATOM 2346 N N . SER A 1 290 ? 10.740 -22.563 -2.932 1.00 37.38 290 SER A N 1
ATOM 2347 C CA . SER A 1 290 ? 11.854 -23.085 -2.140 1.00 37.38 290 SER A CA 1
ATOM 2348 C C . SER A 1 290 ? 12.516 -24.234 -2.913 1.00 37.38 290 SER A C 1
ATOM 2350 O O . SER A 1 290 ? 11.801 -25.073 -3.472 1.00 37.38 290 SER A O 1
ATOM 2352 N N . PRO A 1 291 ? 13.856 -24.342 -2.930 1.00 38.31 291 PRO A N 1
ATOM 2353 C CA . PRO A 1 291 ? 14.493 -25.596 -3.308 1.00 38.31 291 PRO A CA 1
ATOM 2354 C C . PRO A 1 291 ? 13.902 -26.710 -2.434 1.00 38.31 291 PRO A C 1
ATOM 2356 O O . PRO A 1 291 ? 13.676 -26.485 -1.241 1.00 38.31 291 PRO A O 1
ATOM 2359 N N . LYS A 1 292 ? 13.618 -27.880 -3.025 1.00 32.44 292 LYS A N 1
ATOM 2360 C CA . LYS A 1 292 ? 13.098 -29.067 -2.324 1.00 32.44 292 LYS A CA 1
ATOM 2361 C C . LYS A 1 292 ? 13.771 -29.205 -0.948 1.00 32.44 292 LYS A C 1
ATOM 2363 O O . LYS A 1 292 ? 14.998 -29.213 -0.861 1.00 32.44 292 LYS A O 1
ATOM 2368 N N . LYS A 1 293 ? 12.962 -29.256 0.118 1.00 36.53 293 LYS A N 1
ATOM 2369 C CA . LYS A 1 293 ? 13.425 -29.346 1.510 1.00 36.53 293 LYS A CA 1
ATOM 2370 C C . LYS A 1 293 ? 14.398 -30.520 1.667 1.00 36.53 293 LYS A C 1
ATOM 2372 O O . LYS A 1 293 ? 13.990 -31.667 1.531 1.00 36.53 293 LYS A O 1
ATOM 2377 N N . SER A 1 294 ? 15.642 -30.239 2.055 1.00 33.22 294 SER A N 1
ATOM 2378 C CA . SER A 1 294 ? 16.407 -31.180 2.870 1.00 33.22 294 SER A CA 1
ATOM 2379 C C . SER A 1 294 ? 15.792 -31.166 4.269 1.00 33.22 294 SER A C 1
ATOM 2381 O O . SER A 1 294 ? 15.754 -30.126 4.929 1.00 33.22 294 SER A O 1
ATOM 2383 N N . THR A 1 295 ? 15.274 -32.305 4.700 1.00 31.19 295 THR A N 1
ATOM 2384 C CA . THR A 1 295 ? 14.721 -32.560 6.029 1.00 31.19 295 THR A CA 1
ATOM 2385 C C . THR A 1 295 ? 15.783 -32.376 7.115 1.00 31.19 295 THR A C 1
ATOM 2387 O O . THR A 1 295 ? 16.540 -33.302 7.388 1.00 31.19 295 THR A O 1
ATOM 2390 N N . LYS A 1 296 ? 15.839 -31.205 7.761 1.00 28.84 296 LYS A N 1
ATOM 2391 C CA . LYS A 1 296 ? 16.368 -31.071 9.130 1.00 28.84 296 LYS A CA 1
ATOM 2392 C C . LYS A 1 296 ? 15.543 -30.042 9.917 1.00 28.84 296 LYS A C 1
ATOM 2394 O O . LYS A 1 296 ? 15.262 -28.972 9.373 1.00 28.84 296 LYS A O 1
ATOM 2399 N N . PRO A 1 297 ? 15.120 -30.356 11.154 1.00 32.59 297 PRO A N 1
ATOM 2400 C CA . PRO A 1 297 ? 14.369 -29.434 11.991 1.00 32.59 297 PRO A CA 1
ATOM 2401 C C . PRO A 1 297 ? 15.303 -28.387 12.616 1.00 32.59 297 PRO A C 1
ATOM 2403 O O . PRO A 1 297 ? 16.458 -28.678 12.902 1.00 32.59 297 PRO A O 1
ATOM 2406 N N . PHE A 1 298 ? 14.764 -27.178 12.789 1.00 33.41 298 PHE A N 1
ATOM 2407 C CA . PHE A 1 298 ? 15.218 -26.097 13.672 1.00 33.41 298 PHE A CA 1
ATOM 2408 C C . PHE A 1 298 ? 16.733 -25.827 13.777 1.00 33.41 298 PHE A C 1
ATOM 2410 O O . PHE A 1 298 ? 17.459 -26.451 14.541 1.00 33.41 298 PHE A O 1
ATOM 2417 N N . SER A 1 299 ? 17.172 -24.753 13.114 1.00 26.23 299 SER A N 1
ATOM 2418 C CA . SER A 1 299 ? 18.339 -23.974 13.534 1.00 26.23 299 SER A CA 1
ATOM 2419 C C . SER A 1 299 ? 17.902 -22.521 13.716 1.00 26.23 299 SER A C 1
ATOM 2421 O O . SER A 1 299 ? 17.526 -21.841 12.762 1.00 26.23 299 SER A O 1
ATOM 2423 N N . THR A 1 300 ? 17.901 -22.065 14.967 1.00 31.84 300 THR A N 1
ATOM 2424 C CA . THR A 1 300 ? 17.742 -20.666 15.369 1.00 31.84 300 THR A CA 1
ATOM 2425 C C . THR A 1 300 ? 19.086 -19.963 15.228 1.00 31.84 300 THR A C 1
ATOM 2427 O O . THR A 1 300 ? 19.857 -19.861 16.177 1.00 31.84 300 THR A O 1
ATOM 2430 N N . SER A 1 301 ? 19.401 -19.520 14.017 1.00 27.69 301 SER A N 1
ATOM 2431 C CA . SER A 1 301 ? 20.463 -18.551 13.736 1.00 27.69 301 SER A CA 1
ATOM 2432 C C . SER A 1 301 ? 20.189 -17.931 12.366 1.00 27.69 301 SER A C 1
ATOM 2434 O O . SER A 1 301 ? 19.876 -18.676 11.433 1.00 27.69 301 SER A O 1
ATOM 2436 N N . PRO A 1 302 ? 20.300 -16.601 12.194 1.00 32.94 302 PRO A N 1
ATOM 2437 C CA . PRO A 1 302 ? 20.213 -15.990 10.880 1.00 32.94 302 PRO A CA 1
ATOM 2438 C C . PRO A 1 302 ? 21.482 -16.371 10.120 1.00 32.94 302 PRO A C 1
ATOM 2440 O O . PRO A 1 302 ? 22.515 -15.708 10.202 1.00 32.94 302 PRO A O 1
ATOM 2443 N N . SER A 1 303 ? 21.443 -17.501 9.412 1.00 30.98 303 SER A N 1
ATOM 2444 C CA . SER A 1 303 ? 22.529 -17.865 8.518 1.00 30.98 303 SER A CA 1
ATOM 2445 C C . SER A 1 303 ? 22.564 -16.829 7.399 1.00 30.98 303 SER A C 1
ATOM 2447 O O . SER A 1 303 ? 21.704 -16.846 6.516 1.00 30.98 303 SER A O 1
ATOM 2449 N N . LYS A 1 304 ? 23.563 -15.941 7.442 1.00 34.97 304 LYS A N 1
ATOM 2450 C CA . LYS A 1 304 ? 24.019 -15.110 6.324 1.00 34.97 304 LYS A CA 1
ATOM 2451 C C . LYS A 1 304 ? 24.384 -16.024 5.148 1.00 34.97 304 LYS A C 1
ATOM 2453 O O . LYS A 1 304 ? 25.543 -16.380 4.962 1.00 34.97 304 LYS A O 1
ATOM 2458 N N . LYS A 1 305 ? 23.398 -16.457 4.362 1.00 35.97 305 LYS A N 1
ATOM 2459 C CA . LYS A 1 305 ? 23.627 -17.094 3.061 1.00 35.97 305 LYS A CA 1
ATOM 2460 C C . LYS A 1 305 ? 23.541 -16.018 1.991 1.00 35.97 305 LYS A C 1
ATOM 2462 O O . LYS A 1 305 ? 22.505 -15.819 1.370 1.00 35.97 305 LYS A O 1
ATOM 2467 N N . SER A 1 306 ? 24.669 -15.336 1.829 1.00 36.56 306 SER A N 1
ATOM 2468 C CA . SER A 1 306 ? 25.037 -14.599 0.624 1.00 36.56 306 SER A CA 1
ATOM 2469 C C . SER A 1 306 ? 24.682 -15.411 -0.637 1.00 36.56 306 SER A C 1
ATOM 2471 O O . SER A 1 306 ? 25.038 -16.587 -0.740 1.00 36.56 306 SER A O 1
ATOM 2473 N N . GLY A 1 307 ? 23.955 -14.791 -1.574 1.00 39.19 307 GLY A N 1
ATOM 2474 C CA . GLY A 1 307 ? 24.020 -15.139 -2.998 1.00 39.19 307 GLY A CA 1
ATOM 2475 C C . GLY A 1 307 ? 23.120 -16.257 -3.541 1.00 39.19 307 GLY A C 1
ATOM 2476 O O . GLY A 1 307 ? 23.560 -17.003 -4.412 1.00 39.19 307 GLY A O 1
ATOM 2477 N N . ARG A 1 308 ? 21.855 -16.396 -3.116 1.00 54.72 308 ARG A N 1
ATOM 2478 C CA . ARG A 1 308 ? 20.867 -17.150 -3.926 1.00 54.72 308 ARG A CA 1
ATOM 2479 C C . ARG A 1 308 ? 20.136 -16.197 -4.867 1.00 54.72 308 ARG A C 1
ATOM 2481 O O . ARG A 1 308 ? 19.619 -15.193 -4.396 1.00 54.72 308 ARG A O 1
ATOM 2488 N N . ASN A 1 309 ? 20.067 -16.536 -6.163 1.00 72.12 309 ASN A N 1
ATOM 2489 C CA . ASN A 1 309 ? 19.286 -15.813 -7.180 1.00 72.12 309 ASN A CA 1
ATOM 2490 C C . ASN A 1 309 ? 17.839 -15.620 -6.696 1.00 72.12 309 ASN A C 1
ATOM 2492 O O . ASN A 1 309 ? 17.004 -16.513 -6.834 1.00 72.12 309 ASN A O 1
ATOM 2496 N N . LEU A 1 310 ? 17.566 -14.457 -6.102 1.00 86.12 310 LEU A N 1
ATOM 2497 C CA . LEU A 1 310 ? 16.269 -14.105 -5.526 1.00 86.12 310 LEU A CA 1
ATOM 2498 C C . LEU A 1 310 ? 15.198 -13.948 -6.614 1.00 86.12 310 LEU A C 1
ATOM 2500 O O . LEU A 1 310 ? 14.011 -14.178 -6.388 1.00 86.12 310 LEU A O 1
ATOM 2504 N N . ILE A 1 311 ? 15.650 -13.583 -7.813 1.00 89.69 311 ILE A N 1
ATOM 2505 C CA . ILE A 1 311 ? 14.830 -13.363 -8.993 1.00 89.69 311 ILE A CA 1
ATOM 2506 C C . ILE A 1 311 ? 14.689 -14.658 -9.788 1.00 89.69 311 ILE A C 1
ATOM 2508 O O . ILE A 1 311 ? 15.659 -15.192 -10.333 1.00 89.69 311 ILE A O 1
ATOM 2512 N N . SER A 1 312 ? 13.451 -15.125 -9.932 1.00 91.19 312 SER A N 1
ATOM 2513 C CA . SER A 1 312 ? 13.131 -16.166 -10.915 1.00 91.19 312 SER A CA 1
ATOM 2514 C C . SER A 1 312 ? 13.162 -15.567 -12.320 1.00 91.19 312 SER A C 1
ATOM 2516 O O . SER A 1 312 ? 12.672 -14.460 -12.516 1.00 91.19 312 SER A O 1
ATOM 2518 N N . THR A 1 313 ? 13.727 -16.270 -13.302 1.00 93.12 313 THR A N 1
ATOM 2519 C CA . THR A 1 313 ? 13.876 -15.744 -14.669 1.00 93.12 313 THR A CA 1
ATOM 2520 C C . THR A 1 313 ? 13.389 -16.755 -15.694 1.00 93.12 313 THR A C 1
ATOM 2522 O O . THR A 1 313 ? 13.760 -17.925 -15.642 1.00 93.12 313 THR A O 1
ATOM 2525 N N . LYS A 1 314 ? 12.581 -16.293 -16.649 1.00 94.38 314 LYS A N 1
ATOM 2526 C CA . LYS A 1 314 ? 12.216 -17.027 -17.866 1.00 94.38 314 LYS A CA 1
ATOM 2527 C C . LYS A 1 314 ? 12.645 -16.205 -19.072 1.00 94.38 314 LYS A C 1
ATOM 2529 O O . LYS A 1 314 ? 12.367 -15.010 -19.111 1.00 94.38 314 LYS A O 1
ATOM 2534 N N . THR A 1 315 ? 13.265 -16.828 -20.067 1.00 95.69 315 THR A N 1
ATOM 2535 C CA . THR A 1 315 ? 13.717 -16.151 -21.290 1.00 95.69 315 THR A CA 1
ATOM 2536 C C . THR A 1 315 ? 13.111 -16.784 -22.537 1.00 95.69 315 THR A C 1
ATOM 2538 O O . THR A 1 315 ? 12.760 -17.961 -22.550 1.00 95.69 315 THR A O 1
ATOM 2541 N N . SER A 1 316 ? 12.972 -15.981 -23.587 1.00 94.88 316 SER A N 1
ATOM 2542 C CA . SER A 1 316 ? 12.574 -16.414 -24.925 1.00 94.88 316 SER A CA 1
ATOM 2543 C C . SER A 1 316 ? 13.194 -15.453 -25.937 1.00 94.88 316 SER A C 1
ATOM 2545 O O . SER A 1 316 ? 12.643 -14.385 -26.199 1.00 94.88 316 SER A O 1
ATOM 2547 N N . GLY A 1 317 ? 14.368 -15.792 -26.476 1.00 93.06 317 GLY A N 1
ATOM 2548 C CA . GLY A 1 317 ? 15.115 -14.920 -27.390 1.00 93.06 317 GLY A CA 1
ATOM 2549 C C . GLY A 1 317 ? 15.410 -13.543 -26.777 1.00 93.06 317 GLY A C 1
ATOM 2550 O O . GLY A 1 317 ? 16.136 -13.433 -25.789 1.00 93.06 317 GLY A O 1
ATOM 2551 N N . ARG A 1 318 ? 14.815 -12.489 -27.351 1.00 93.88 318 ARG A N 1
ATOM 2552 C CA . ARG A 1 318 ? 14.985 -11.083 -26.931 1.00 93.88 318 ARG A CA 1
ATOM 2553 C C . ARG A 1 318 ? 14.108 -10.666 -25.741 1.00 93.88 318 ARG A C 1
ATOM 2555 O O . ARG A 1 318 ? 14.098 -9.494 -25.368 1.00 93.88 318 ARG A O 1
ATOM 2562 N N . TYR A 1 319 ? 13.369 -11.600 -25.146 1.00 96.69 319 TYR A N 1
ATOM 2563 C CA . TYR A 1 319 ? 12.442 -11.331 -24.047 1.00 96.69 319 TYR A CA 1
ATOM 2564 C C . TYR A 1 319 ? 12.890 -12.039 -22.769 1.00 96.69 319 TYR A C 1
ATOM 2566 O O . TYR A 1 319 ? 13.228 -13.226 -22.801 1.00 96.69 319 TYR A O 1
ATOM 2574 N N . ALA A 1 320 ? 12.839 -11.340 -21.637 1.00 97.12 320 ALA A N 1
ATOM 2575 C CA . ALA A 1 320 ? 13.059 -11.914 -20.311 1.00 97.12 320 ALA A CA 1
ATOM 2576 C C . ALA A 1 320 ? 11.941 -11.495 -19.349 1.00 97.12 320 ALA A C 1
ATOM 2578 O O . ALA A 1 320 ? 11.583 -10.324 -19.291 1.00 97.12 320 ALA A O 1
ATOM 2579 N N . VAL A 1 321 ? 11.389 -12.441 -18.590 1.00 97.06 321 VAL A N 1
ATOM 2580 C CA . VAL A 1 321 ? 10.415 -12.185 -17.522 1.00 97.06 321 VAL A CA 1
ATOM 2581 C C . VAL A 1 321 ? 11.023 -12.600 -16.190 1.00 97.06 321 VAL A C 1
ATOM 2583 O O . VAL A 1 321 ? 11.364 -13.767 -15.989 1.00 97.06 321 VAL A O 1
ATOM 2586 N N . HIS A 1 322 ? 11.110 -11.641 -15.279 1.00 95.50 322 HIS A N 1
ATOM 2587 C CA . HIS A 1 322 ? 11.663 -11.770 -13.945 1.00 95.50 322 HIS A CA 1
ATOM 2588 C C . HIS A 1 322 ? 10.550 -11.738 -12.900 1.00 95.50 322 HIS A C 1
ATOM 2590 O O . HIS A 1 322 ? 9.856 -10.732 -12.757 1.00 95.50 322 HIS A O 1
ATOM 2596 N N . GLY A 1 323 ? 10.369 -12.827 -12.157 1.00 94.69 323 GLY A N 1
ATOM 2597 C CA . GLY A 1 323 ? 9.534 -12.818 -10.958 1.00 94.69 323 GLY A CA 1
ATOM 2598 C C . GLY A 1 323 ? 10.335 -12.269 -9.785 1.00 94.69 323 GLY A C 1
ATOM 2599 O O . GLY A 1 323 ? 11.323 -12.893 -9.390 1.00 94.69 323 GLY A O 1
ATOM 2600 N N . VAL A 1 324 ? 9.906 -11.124 -9.250 1.00 93.50 324 VAL A N 1
ATOM 2601 C CA . VAL A 1 324 ? 10.514 -10.482 -8.081 1.00 93.50 324 VAL A CA 1
ATOM 2602 C C . VAL A 1 324 ? 9.665 -10.816 -6.852 1.00 93.50 324 VAL A C 1
ATOM 2604 O O . VAL A 1 324 ? 8.488 -10.449 -6.845 1.00 93.50 324 VAL A O 1
ATOM 2607 N N . PRO A 1 325 ? 10.220 -11.461 -5.811 1.00 92.38 325 PRO A N 1
ATOM 2608 C CA . PRO A 1 325 ? 9.521 -11.731 -4.550 1.00 92.38 325 PRO A CA 1
ATOM 2609 C C . PRO A 1 325 ? 9.362 -10.455 -3.700 1.00 92.38 325 PRO A C 1
ATOM 2611 O O . PRO A 1 325 ? 9.903 -10.339 -2.604 1.00 92.38 325 PRO A O 1
ATOM 2614 N N . TYR A 1 326 ? 8.644 -9.465 -4.231 1.00 93.75 326 TYR A N 1
ATOM 2615 C CA . TYR A 1 326 ? 8.356 -8.194 -3.575 1.00 93.75 326 TYR A CA 1
ATOM 2616 C C . TYR A 1 326 ? 6.953 -8.238 -2.965 1.00 93.75 326 TYR A C 1
ATOM 2618 O O . TYR A 1 326 ? 5.951 -8.223 -3.685 1.00 93.75 326 TYR A O 1
ATOM 2626 N N . SER A 1 327 ? 6.896 -8.302 -1.636 1.00 94.25 327 SER A N 1
ATOM 2627 C CA . SER A 1 327 ? 5.653 -8.292 -0.862 1.00 94.25 327 SER A CA 1
ATOM 2628 C C . SER A 1 327 ? 5.395 -6.927 -0.226 1.00 94.25 327 SER A C 1
ATOM 2630 O O . SER A 1 327 ? 6.328 -6.246 0.200 1.00 94.25 327 SER A O 1
ATOM 2632 N N . GLU A 1 328 ? 4.126 -6.556 -0.116 1.00 94.94 328 GLU A N 1
ATOM 2633 C CA . GLU A 1 328 ? 3.644 -5.434 0.704 1.00 94.94 328 GLU A CA 1
ATOM 2634 C C . GLU A 1 328 ? 2.890 -5.939 1.947 1.00 94.94 328 GLU A C 1
ATOM 2636 O O . GLU A 1 328 ? 2.320 -5.149 2.685 1.00 94.94 328 GLU A O 1
ATOM 2641 N N . HIS A 1 329 ? 2.942 -7.249 2.209 1.00 96.06 329 HIS A N 1
ATOM 2642 C CA . HIS A 1 329 ? 2.474 -7.873 3.448 1.00 96.06 329 HIS A CA 1
ATOM 2643 C C . HIS A 1 329 ? 3.635 -8.490 4.215 1.00 96.06 329 HIS A C 1
ATOM 2645 O O . HIS A 1 329 ? 4.607 -8.973 3.613 1.00 96.06 329 HIS A O 1
ATOM 2651 N N . SER A 1 330 ? 3.478 -8.529 5.533 1.00 97.31 330 SER A N 1
ATOM 2652 C CA . SER A 1 330 ? 4.405 -9.171 6.462 1.00 97.31 330 SER A CA 1
ATOM 2653 C C . SER A 1 330 ? 4.532 -10.671 6.192 1.00 97.31 330 SER A C 1
ATOM 2655 O O . SER A 1 330 ? 3.545 -11.397 6.138 1.00 97.31 330 SER A O 1
ATOM 2657 N N . SER A 1 331 ? 5.762 -11.151 6.069 1.00 96.00 331 SER A N 1
ATOM 2658 C CA . SER A 1 331 ? 6.136 -12.561 6.150 1.00 96.00 331 SER A CA 1
ATOM 2659 C C . SER A 1 331 ? 5.921 -13.123 7.558 1.00 96.00 331 SER A C 1
ATOM 2661 O O . SER A 1 331 ? 5.769 -12.380 8.528 1.00 96.00 331 SER A O 1
ATOM 2663 N N . PHE A 1 332 ? 5.973 -14.449 7.706 1.00 96.38 332 PHE A N 1
ATOM 2664 C CA . PHE A 1 332 ? 5.794 -15.068 9.019 1.00 96.38 332 PHE A CA 1
ATOM 2665 C C . PHE A 1 332 ? 6.827 -14.599 10.067 1.00 96.38 332 PHE A C 1
ATOM 2667 O O . PHE A 1 332 ? 6.415 -14.266 11.179 1.00 96.38 332 PHE A O 1
ATOM 2674 N N . PRO A 1 333 ? 8.142 -14.505 9.767 1.00 96.69 333 PRO A N 1
ATOM 2675 C CA . PRO A 1 333 ? 9.106 -13.952 10.721 1.00 96.69 333 PRO A CA 1
ATOM 2676 C C . PRO A 1 333 ? 8.831 -12.490 11.102 1.00 96.69 333 PRO A C 1
ATOM 2678 O O . PRO A 1 333 ? 8.974 -12.145 12.273 1.00 96.69 333 PRO A O 1
ATOM 2681 N N . GLU A 1 334 ? 8.406 -11.655 10.146 1.00 98.00 334 GLU A N 1
ATOM 2682 C CA . GLU A 1 334 ? 8.033 -10.252 10.392 1.00 98.00 334 GLU A CA 1
ATOM 2683 C C . GLU A 1 334 ? 6.792 -10.167 11.310 1.00 98.00 334 GLU A C 1
ATOM 2685 O O . GLU A 1 334 ? 6.801 -9.406 12.274 1.00 98.00 334 GLU A O 1
ATOM 2690 N N . LEU A 1 335 ? 5.768 -11.010 11.105 1.00 98.31 335 LEU A N 1
ATOM 2691 C CA . LEU A 1 335 ? 4.596 -11.102 11.996 1.00 98.31 335 LEU A CA 1
ATOM 2692 C C . LEU A 1 335 ? 4.975 -11.535 13.419 1.00 98.31 335 LEU A C 1
ATOM 2694 O O . LEU A 1 335 ? 4.472 -10.989 14.403 1.00 98.31 335 LEU A O 1
ATOM 2698 N N . VAL A 1 336 ? 5.877 -12.510 13.546 1.00 98.12 336 VAL A N 1
ATOM 2699 C CA . VAL A 1 336 ? 6.371 -12.963 14.853 1.00 98.12 336 VAL A CA 1
ATOM 2700 C C . VAL A 1 336 ? 7.140 -11.846 15.564 1.00 98.12 336 VAL A C 1
ATOM 2702 O O . VAL A 1 336 ? 6.950 -11.659 16.766 1.00 98.12 336 VAL A O 1
ATOM 2705 N N . ASP A 1 337 ? 7.989 -11.097 14.853 1.00 97.94 337 ASP A N 1
ATOM 2706 C CA . ASP A 1 337 ? 8.679 -9.933 15.422 1.00 97.94 337 ASP A CA 1
ATOM 2707 C C . ASP A 1 337 ? 7.682 -8.851 15.857 1.00 97.94 337 ASP A C 1
ATOM 2709 O O . ASP A 1 337 ? 7.729 -8.421 17.007 1.00 97.94 337 ASP A O 1
ATOM 2713 N N . CYS A 1 338 ? 6.699 -8.507 15.018 1.00 98.19 338 CYS A N 1
ATOM 2714 C CA . CYS A 1 338 ? 5.624 -7.570 15.361 1.00 98.19 338 CYS A CA 1
ATOM 2715 C C . CYS A 1 338 ? 4.966 -7.915 16.704 1.00 98.19 338 CYS A C 1
ATOM 2717 O O . CYS A 1 338 ? 4.846 -7.064 17.587 1.00 98.19 338 CYS A O 1
ATOM 2719 N N . LEU A 1 339 ? 4.560 -9.172 16.894 1.00 97.69 339 LEU A N 1
ATOM 2720 C CA . LEU A 1 339 ? 3.892 -9.605 18.123 1.00 97.69 339 LEU A CA 1
ATOM 2721 C C . LEU A 1 339 ? 4.834 -9.641 19.333 1.00 97.69 339 LEU A C 1
ATOM 2723 O O . LEU A 1 339 ? 4.404 -9.336 20.447 1.00 97.69 339 LEU A O 1
ATOM 2727 N N . ARG A 1 340 ? 6.120 -9.960 19.133 1.00 96.38 340 ARG A N 1
ATOM 2728 C CA . ARG A 1 340 ? 7.143 -9.881 20.192 1.00 96.38 340 ARG A CA 1
ATOM 2729 C C . ARG A 1 340 ? 7.401 -8.449 20.642 1.00 96.38 340 ARG A C 1
ATOM 2731 O O . ARG A 1 340 ? 7.617 -8.235 21.834 1.00 96.38 340 ARG A O 1
ATOM 2738 N N . GLN A 1 341 ? 7.387 -7.499 19.709 1.00 96.62 341 GLN A N 1
ATOM 2739 C CA . GLN A 1 341 ? 7.599 -6.087 20.006 1.00 96.62 341 GLN A CA 1
ATOM 2740 C C . GLN A 1 341 ? 6.356 -5.479 20.659 1.00 96.62 341 GLN A C 1
ATOM 2742 O O . GLN A 1 341 ? 6.467 -4.904 21.731 1.00 96.62 341 GLN A O 1
ATOM 2747 N N . LEU A 1 342 ? 5.164 -5.648 20.077 1.00 96.62 342 LEU A N 1
ATOM 2748 C CA . LEU A 1 342 ? 3.950 -4.956 20.537 1.00 96.62 342 LEU A CA 1
ATOM 2749 C C . LEU A 1 342 ? 3.229 -5.639 21.713 1.00 96.62 342 LEU A C 1
ATOM 2751 O O . LEU A 1 342 ? 2.433 -4.998 22.398 1.00 96.62 342 LEU A O 1
ATOM 2755 N N . LYS A 1 343 ? 3.485 -6.933 21.953 1.00 95.00 343 LYS A N 1
ATOM 2756 C CA . LYS A 1 343 ? 2.985 -7.724 23.101 1.00 95.00 343 LYS A CA 1
ATOM 2757 C C . LYS A 1 343 ? 1.481 -7.534 23.417 1.00 95.00 343 LYS A C 1
ATOM 2759 O O . LYS A 1 343 ? 1.123 -7.343 24.594 1.00 95.00 343 LYS A O 1
ATOM 2764 N N . PRO A 1 344 ? 0.586 -7.605 22.407 1.00 97.00 344 PRO A N 1
ATOM 2765 C CA . PRO A 1 344 ? -0.848 -7.405 22.608 1.00 97.00 344 PRO A CA 1
ATOM 2766 C C . PRO A 1 344 ? -1.425 -8.423 23.602 1.00 97.00 344 PRO A C 1
ATOM 2768 O O . PRO A 1 344 ? -0.937 -9.550 23.703 1.00 97.00 344 PRO A O 1
ATOM 2771 N N . LYS A 1 345 ? -2.477 -8.055 24.344 1.00 97.00 345 LYS A N 1
ATOM 2772 C CA . LYS A 1 345 ? -3.201 -9.015 25.204 1.00 97.00 345 LYS A CA 1
ATOM 2773 C C . LYS A 1 345 ? -4.067 -9.974 24.381 1.00 97.00 345 LYS A C 1
ATOM 2775 O O . LYS A 1 345 ? -4.238 -11.123 24.777 1.00 97.00 345 LYS A O 1
ATOM 2780 N N . LYS A 1 346 ? -4.600 -9.510 23.248 1.00 98.00 346 LYS A N 1
ATOM 2781 C CA . LYS A 1 346 ? -5.474 -10.274 22.352 1.00 98.00 346 LYS A CA 1
ATOM 2782 C C . LYS A 1 346 ? -5.128 -10.005 20.889 1.00 98.00 346 LYS A C 1
ATOM 2784 O O . LYS A 1 346 ? -4.891 -8.863 20.506 1.00 98.00 346 LYS A O 1
ATOM 2789 N N . ILE A 1 347 ? -5.152 -11.058 20.076 1.00 98.31 347 ILE A N 1
ATOM 2790 C CA . ILE A 1 347 ? -4.966 -10.997 18.622 1.00 98.31 347 ILE A CA 1
ATOM 2791 C C . ILE A 1 347 ? -6.281 -11.401 17.953 1.00 98.31 347 ILE A C 1
ATOM 2793 O O . ILE A 1 347 ? -6.900 -12.390 18.346 1.00 98.31 347 ILE A O 1
ATOM 2797 N N . ILE A 1 348 ? -6.702 -10.636 16.952 1.00 98.44 348 ILE A N 1
ATOM 2798 C CA . ILE A 1 348 ? -7.867 -10.899 16.107 1.00 98.44 348 ILE A CA 1
ATOM 2799 C C . ILE A 1 348 ? -7.356 -10.987 14.668 1.00 98.44 348 ILE A C 1
ATOM 2801 O O . ILE A 1 348 ? -6.860 -10.003 14.132 1.00 98.44 348 ILE A O 1
ATOM 2805 N N . ALA A 1 349 ? -7.436 -12.163 14.050 1.00 97.75 349 ALA A N 1
ATOM 2806 C CA . ALA A 1 349 ? -7.038 -12.338 12.654 1.00 97.75 349 ALA A CA 1
ATOM 2807 C C . ALA A 1 349 ? -8.064 -11.680 11.715 1.00 97.75 349 ALA A C 1
ATOM 2809 O O . ALA A 1 349 ? -9.271 -11.854 11.907 1.00 97.75 349 ALA A O 1
ATOM 2810 N N . THR A 1 350 ? -7.593 -10.931 10.717 1.00 96.06 350 THR A N 1
ATOM 2811 C CA . THR A 1 350 ? -8.444 -10.272 9.707 1.00 96.06 350 THR A CA 1
ATOM 281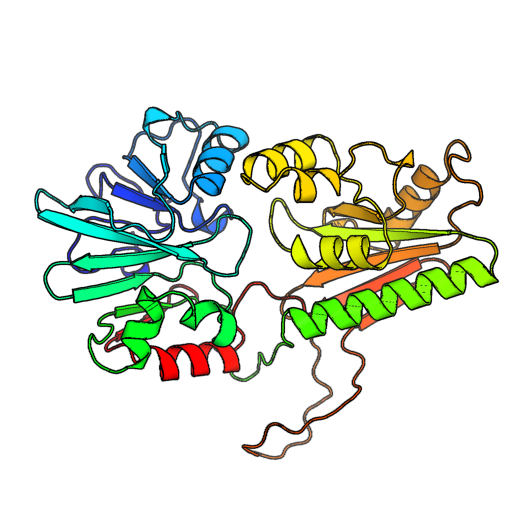2 C C . THR A 1 350 ? -8.438 -10.979 8.351 1.00 96.06 350 THR A C 1
ATOM 2814 O O . THR A 1 350 ? -9.323 -10.717 7.535 1.00 96.06 350 THR A O 1
ATOM 2817 N N . VAL A 1 351 ? -7.489 -11.896 8.133 1.00 88.50 351 VAL A N 1
ATOM 2818 C CA . VAL A 1 351 ? -7.302 -12.686 6.908 1.00 88.50 351 VAL A CA 1
ATOM 2819 C C . VAL A 1 351 ? -7.169 -14.162 7.307 1.00 88.50 351 VAL A C 1
ATOM 2821 O O . VAL A 1 351 ? -6.660 -14.473 8.381 1.00 88.50 351 VAL A O 1
ATOM 2824 N N . SER A 1 352 ? -7.685 -15.084 6.494 1.00 60.28 352 SER A N 1
ATOM 2825 C CA . SER A 1 352 ? -7.700 -16.527 6.792 1.00 60.28 352 SER A CA 1
ATOM 2826 C C . SER A 1 352 ? -6.635 -17.297 6.029 1.00 60.28 352 SER A C 1
ATOM 2828 O O . SER A 1 352 ? -6.656 -17.170 4.781 1.00 60.28 352 SER A O 1
#

pLDDT: mean 91.1, std 15.44, range [26.23, 98.94]

Sequence (352 aa):
CPSYKRITGTDFICDGFFYAKRSLSENYFLTHFHSDHYGGITKNWSEGTIYCSLPTANLVNDQLGVDRRYLHPLPMNTPTIIASKGTPITVTLLDANHCPGAIMFLFEVGNKKILHVGDFRWNSELMLRMPQLRAFSQLNPRLDEIFLDTTYCNPKYTLPTQEEAIAAAIEVAEREVATAKREKTKTLFLFGSYTIGKEKIYLSVAERLKLKVYVDKRRYRILSALEWPKERMNMFTTNKTESCLWVVPLGQVNFKQMREFMDEGNKNNVFSAPYGRVVGFRPTGWTYSSPKKSTKPFSTSPSKKSGRNLISTKTSGRYAVHGVPYSEHSSFPELVDCLRQLKPKKIIATVS

Secondary structure (DSSP, 8-state):
--GGGB-TTSS-EES-GGG--TTT-SEEE--SS-HHHHTT--TT--SSEEEE-HHHHHHHHHHH---GGGEEEPPBT--EEEEETTEEEEEEEEE-SSSTT-EEEEEEETTEEEEE--S----HHHHTTSHHHHHHHTSSSPP-EEEE--TT-STT--PPPHHHHHHHHHHHHHHHHHHHHHTT-EEEEEEEE-SSS-HHHHHHHHHHHT--EE--HHHHHHHHTT---HHHHTTEES-GGG-SEEEEEGGG-SHHHHHHHHHHHHGGG-SSS-EEEEEEEEEESS--------------S---------SEEEEETTEEEEEEE--SS--HHHHHHHHHHH--SEEEES--

Foldseek 3Di:
DDPLQQDPQFLEGFLCLLVFALVRDQHYEQQAPDCSSCPNQALPDDRHAYEFAQLRLLCCCPPRVHDSVRYDYDDALDWDWDDGVNRTKTWHWYDQLFWQRGTWIWICNPPATEIESPFHAFDCVVRCVNVVQVCLLVVPPAHAEYADACVAQDPVFDFDDLVVLLVLLLVVLVVQQVVCVVVVAGEQEEEADDLIGPLVNLLSNCVSVVAAEAEAPNSLVSVVSSPDDVVSNVSYDPDLLRGSHYYDHLVCQDPVNQVVVLVVSPPPVSDPHGHQAYEYERADAPPDPDDPDPDDDDDPDPPPPPDDSQWDWDDDRRYIYTYRNRHSGYHNVSVVVSCSRNVHNYYHYPDD

Radius of gyration: 22.26 Å; chains: 1; bounding box: 56×50×65 Å

Organism: Thalassiosira pseudonana (NCBI:txid35128)